Protein AF-A0A7S2JW22-F1 (afdb_monomer)

Foldseek 3Di:
DVLLVVQLDCLALLCQVPQCQDFDDPNVDSPCLLCPLVVVDDLVNSLVSLVVSCVVCVPSSCPVPDNSSVVVVLVSCLVVVLVVLCVVQPPQLLDLLRSQNDPDDFDDDPVCLVCQQCLNNPPNLSSVLSPCLQVPLDTRPNNLLVSLLCQCPVVVHRLSSVLVSNCVRHSSDDNSSSSQVSCVSNVNRDDDDPPDPPVPPDPDDPDDDDD

Sequence (211 aa):
MARLDEYMMPGGLGTYHRTRNQLSGDSSSSRLSPWLANGCLSPRTVYWRVKRFEREHAHDARRDGFDHIYKFVFELTWRDYFRMYCAHFGARVFFAGGPAKRRRLWRRDSDAEDRWKSGRTGVPLVDALMRELAATGYIANRGRYIVASYLVHYLGLDWRVGADWFERLLVDHDVCSNYGEWASMAGVAAAPSRGQPLGLKGRGPAAGRGA

Mean predicted aligned error: 6.65 Å

Structure (mmCIF, N/CA/C/O backbone):
data_AF-A0A7S2JW22-F1
#
_entry.id   AF-A0A7S2JW22-F1
#
loop_
_atom_site.group_PDB
_atom_site.id
_atom_site.type_symbol
_atom_site.label_atom_id
_atom_site.label_alt_id
_atom_site.label_comp_id
_atom_site.label_asym_id
_atom_site.label_entity_id
_atom_site.label_seq_id
_atom_site.pdbx_PDB_ins_code
_atom_site.Cartn_x
_atom_site.Cartn_y
_atom_site.Cartn_z
_atom_site.occupancy
_atom_site.B_iso_or_equiv
_atom_site.auth_seq_id
_atom_site.auth_comp_id
_atom_site.auth_asym_id
_atom_site.auth_atom_id
_atom_site.pdbx_PDB_model_num
ATOM 1 N N . MET A 1 1 ? 4.007 -11.450 -18.202 1.00 87.94 1 MET A N 1
ATOM 2 C CA . MET A 1 1 ? 5.350 -11.009 -18.647 1.00 87.94 1 MET A CA 1
ATOM 3 C C . MET A 1 1 ? 5.308 -9.672 -19.380 1.00 87.94 1 MET A C 1
ATOM 5 O O . MET A 1 1 ? 6.049 -8.800 -18.962 1.00 87.94 1 MET A O 1
ATOM 9 N N . ALA A 1 2 ? 4.386 -9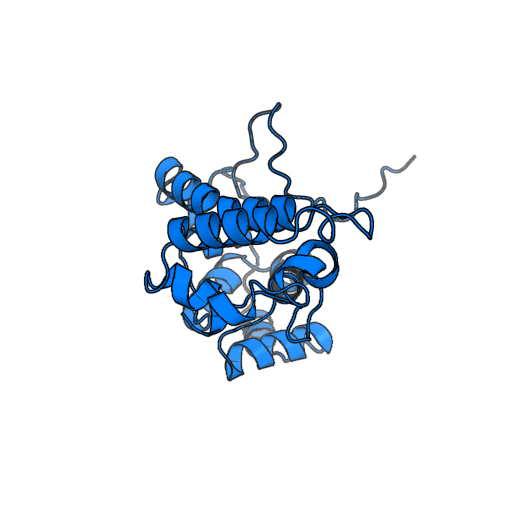.448 -20.328 1.00 94.19 2 ALA A N 1
ATOM 10 C CA . ALA A 1 2 ? 4.275 -8.192 -21.093 1.00 94.19 2 ALA A CA 1
ATOM 11 C C . ALA A 1 2 ? 4.415 -6.889 -20.272 1.00 94.19 2 ALA A C 1
ATOM 13 O O . ALA A 1 2 ? 5.263 -6.068 -20.594 1.00 94.19 2 ALA A O 1
ATOM 14 N N . ARG A 1 3 ? 3.671 -6.724 -19.164 1.00 94.50 3 ARG A N 1
ATOM 15 C CA . ARG A 1 3 ? 3.776 -5.514 -18.321 1.00 94.50 3 ARG A CA 1
ATOM 16 C C . ARG A 1 3 ? 5.163 -5.311 -17.699 1.00 94.50 3 ARG A C 1
ATOM 18 O O . ARG A 1 3 ? 5.604 -4.180 -17.531 1.00 94.50 3 ARG A O 1
ATOM 25 N N . LEU A 1 4 ? 5.850 -6.397 -17.335 1.00 95.06 4 LEU A N 1
ATOM 26 C CA . LEU A 1 4 ? 7.225 -6.314 -16.842 1.00 95.06 4 LEU A CA 1
ATOM 27 C C . LEU A 1 4 ? 8.148 -5.830 -17.958 1.00 95.06 4 LEU A C 1
ATOM 29 O O . LEU A 1 4 ? 8.937 -4.930 -17.718 1.00 95.06 4 LEU A O 1
ATOM 33 N N . ASP A 1 5 ? 8.035 -6.406 -19.153 1.00 93.75 5 ASP A N 1
ATOM 34 C CA . ASP A 1 5 ? 8.864 -6.024 -20.297 1.00 93.75 5 ASP A CA 1
ATOM 35 C C . ASP A 1 5 ? 8.639 -4.553 -20.684 1.00 93.75 5 ASP A C 1
ATOM 37 O O . ASP A 1 5 ? 9.601 -3.806 -20.814 1.00 93.75 5 ASP A O 1
ATOM 41 N N . GLU A 1 6 ? 7.379 -4.115 -20.746 1.00 93.44 6 GLU A N 1
ATOM 42 C CA . GLU A 1 6 ? 6.990 -2.722 -20.998 1.00 93.44 6 GLU A CA 1
ATOM 43 C C . GLU A 1 6 ? 7.597 -1.755 -19.969 1.00 93.44 6 GLU A C 1
ATOM 45 O O . GLU A 1 6 ? 8.124 -0.701 -20.322 1.00 93.44 6 GLU A O 1
ATOM 50 N N . TYR A 1 7 ? 7.550 -2.112 -18.681 1.00 93.62 7 TYR A N 1
ATOM 51 C CA . TYR A 1 7 ? 8.054 -1.234 -17.627 1.00 93.62 7 TYR A CA 1
ATOM 52 C C . TYR A 1 7 ? 9.586 -1.200 -17.547 1.00 93.62 7 TYR A C 1
ATOM 54 O O . TYR A 1 7 ? 10.155 -0.219 -17.066 1.00 93.62 7 TYR A O 1
ATOM 62 N N . MET A 1 8 ? 10.269 -2.242 -18.028 1.00 93.00 8 MET A N 1
ATOM 63 C CA . MET A 1 8 ? 11.735 -2.345 -18.070 1.00 93.00 8 MET A CA 1
ATOM 64 C C . MET A 1 8 ? 12.322 -1.600 -19.281 1.00 93.00 8 MET A C 1
ATOM 66 O O . MET A 1 8 ? 13.222 -2.094 -19.951 1.00 93.00 8 MET A O 1
ATOM 70 N N . MET A 1 9 ? 11.804 -0.401 -19.544 1.00 90.69 9 MET A N 1
ATOM 71 C CA . MET A 1 9 ? 12.210 0.504 -20.621 1.00 90.69 9 MET A CA 1
ATOM 72 C C . MET A 1 9 ? 12.597 1.874 -20.035 1.00 90.69 9 MET A C 1
ATOM 74 O O . MET A 1 9 ? 12.151 2.207 -18.929 1.00 90.69 9 MET A O 1
ATOM 78 N N . PRO A 1 10 ? 13.372 2.717 -20.750 1.00 88.00 10 PRO A N 1
ATOM 79 C CA . PRO A 1 10 ? 13.802 4.025 -20.240 1.00 88.00 10 PRO A CA 1
ATOM 80 C C . PRO A 1 10 ? 12.652 4.940 -19.792 1.00 88.00 10 PRO A C 1
ATOM 82 O O . PRO A 1 10 ? 12.780 5.639 -18.792 1.00 88.00 10 PRO A O 1
ATOM 85 N N . GLY A 1 11 ? 11.496 4.881 -20.465 1.00 87.25 11 GLY A N 1
ATOM 86 C CA . GLY A 1 11 ? 10.297 5.635 -20.075 1.00 87.25 11 GLY A CA 1
ATOM 87 C C . GLY A 1 11 ? 9.599 5.127 -18.803 1.00 87.25 11 GLY A C 1
ATOM 88 O O . GLY A 1 11 ? 8.866 5.883 -18.169 1.00 87.25 11 GLY A O 1
ATOM 89 N N . GLY A 1 12 ? 9.839 3.875 -18.405 1.00 90.56 12 GLY A N 1
ATOM 90 C CA . GLY A 1 12 ? 9.307 3.260 -17.187 1.00 90.56 12 GLY A CA 1
ATOM 91 C C . GLY A 1 12 ? 10.326 3.317 -16.053 1.00 90.56 12 GLY A C 1
ATOM 92 O O . GLY A 1 12 ? 10.443 4.326 -15.356 1.00 90.56 12 GLY A O 1
ATOM 93 N N . LEU A 1 13 ? 11.092 2.235 -15.883 1.00 91.69 13 LEU A N 1
ATOM 94 C CA . LEU A 1 13 ? 12.112 2.102 -14.841 1.00 91.69 13 LEU A CA 1
ATOM 95 C C . LEU A 1 13 ? 13.118 3.261 -14.844 1.00 91.69 13 LEU A C 1
ATOM 97 O O . LEU A 1 13 ? 13.475 3.742 -13.771 1.00 91.69 13 LEU A O 1
ATOM 101 N N . GLY A 1 14 ? 13.511 3.760 -16.019 1.00 90.50 14 GLY A N 1
ATOM 102 C CA . GLY A 1 14 ? 14.439 4.889 -16.149 1.00 90.50 14 GLY A CA 1
ATOM 103 C C . GLY A 1 14 ? 13.917 6.225 -15.607 1.00 90.50 14 GLY A C 1
ATOM 104 O O . GLY A 1 14 ? 14.695 7.157 -15.483 1.00 90.50 14 GLY A O 1
ATOM 105 N N . THR A 1 15 ? 12.633 6.328 -15.239 1.00 90.81 15 THR A N 1
ATOM 106 C CA . THR A 1 15 ? 12.050 7.535 -14.622 1.00 90.81 15 THR A CA 1
ATOM 107 C C . THR A 1 15 ? 11.473 7.290 -13.223 1.00 90.81 15 THR A C 1
ATOM 109 O O . THR A 1 15 ? 10.989 8.219 -12.573 1.00 90.81 15 THR A O 1
ATOM 112 N N . TYR A 1 16 ? 11.616 6.070 -12.688 1.00 91.56 16 TYR A N 1
ATOM 113 C CA . TYR A 1 16 ? 10.885 5.582 -11.513 1.00 91.56 16 TYR A CA 1
ATOM 114 C C . TYR A 1 16 ? 10.923 6.498 -10.284 1.00 91.56 16 TYR A C 1
ATOM 116 O O . TYR A 1 16 ? 9.879 6.864 -9.751 1.00 91.56 16 TYR A O 1
ATOM 124 N N . HIS A 1 17 ? 12.114 6.876 -9.803 1.00 90.31 17 HIS A N 1
ATOM 125 C CA . HIS A 1 17 ? 12.256 7.721 -8.612 1.00 90.31 17 HIS A CA 1
ATOM 126 C C . HIS A 1 17 ? 11.463 9.038 -8.715 1.00 90.31 17 HIS A C 1
ATOM 128 O O . HIS A 1 17 ? 10.863 9.471 -7.733 1.00 90.31 17 HIS A O 1
ATOM 134 N N . ARG A 1 18 ? 11.386 9.633 -9.908 1.00 89.12 18 ARG A N 1
ATOM 135 C CA . ARG A 1 18 ? 10.651 10.877 -10.146 1.00 89.12 18 ARG A CA 1
ATOM 136 C C . ARG A 1 18 ? 9.139 10.657 -10.201 1.00 89.12 18 ARG A C 1
ATOM 138 O O . ARG A 1 18 ? 8.380 11.464 -9.669 1.00 89.12 18 ARG A O 1
ATOM 145 N N . THR A 1 19 ? 8.694 9.579 -10.841 1.00 90.69 19 THR A N 1
ATOM 146 C CA . THR A 1 19 ? 7.275 9.359 -11.163 1.00 90.69 19 THR A CA 1
ATOM 147 C C . THR A 1 19 ? 6.512 8.575 -10.096 1.00 90.69 19 THR A C 1
ATOM 149 O O . THR A 1 19 ? 5.307 8.765 -9.971 1.00 90.69 19 THR A O 1
ATOM 152 N N . ARG A 1 20 ? 7.184 7.759 -9.267 1.00 87.88 20 ARG A N 1
ATOM 153 C CA . ARG A 1 20 ? 6.568 6.811 -8.305 1.00 87.88 20 ARG A CA 1
ATOM 154 C C . ARG A 1 20 ? 5.524 7.379 -7.333 1.00 87.88 20 ARG A C 1
ATOM 156 O O . ARG A 1 20 ? 4.779 6.619 -6.721 1.00 87.88 20 ARG A O 1
ATOM 163 N N . ASN A 1 21 ? 5.536 8.693 -7.104 1.00 87.38 21 ASN A N 1
ATOM 164 C CA . ASN A 1 21 ? 4.640 9.374 -6.164 1.00 87.38 21 ASN A CA 1
ATOM 165 C C . ASN A 1 21 ? 3.484 10.105 -6.864 1.00 87.38 21 ASN A C 1
ATOM 167 O O . ASN A 1 21 ? 2.678 10.744 -6.188 1.00 87.38 21 ASN A O 1
ATOM 171 N N . GLN A 1 22 ? 3.410 10.046 -8.193 1.00 91.31 22 GLN A N 1
ATOM 172 C CA . GLN A 1 22 ? 2.286 10.580 -8.952 1.00 91.31 22 GLN A CA 1
ATOM 173 C C . GLN A 1 22 ? 1.045 9.705 -8.727 1.00 91.31 22 GLN A C 1
ATOM 175 O O . GLN A 1 22 ? 1.149 8.504 -8.477 1.00 91.31 22 GLN A O 1
ATOM 180 N N . LEU A 1 23 ? -0.136 10.323 -8.773 1.00 89.75 23 LEU A N 1
ATOM 181 C CA . LEU A 1 23 ? -1.412 9.622 -8.593 1.00 89.75 23 LEU A CA 1
ATOM 182 C C . LEU A 1 23 ? -1.936 9.012 -9.896 1.00 89.75 23 LEU A C 1
ATOM 184 O O . LEU A 1 23 ? -2.739 8.090 -9.852 1.00 89.75 23 LEU A O 1
ATOM 188 N N . SER A 1 24 ? -1.475 9.512 -11.040 1.00 86.81 24 SER A N 1
ATOM 189 C CA . SER A 1 24 ? -1.904 9.091 -12.370 1.00 86.81 24 SER A CA 1
ATOM 190 C C . SER A 1 24 ? -0.724 9.072 -13.344 1.00 86.81 24 SER A C 1
ATOM 192 O O . SER A 1 24 ? 0.350 9.598 -13.049 1.00 86.81 24 SER A O 1
ATOM 194 N N . GLY A 1 25 ? -0.928 8.447 -14.506 1.00 83.88 25 GLY A N 1
ATOM 195 C CA . GLY A 1 25 ? 0.071 8.307 -15.568 1.00 83.88 25 GLY A CA 1
ATOM 196 C C . GLY A 1 25 ? 0.693 6.911 -15.630 1.00 83.88 25 GLY A C 1
ATOM 197 O O . GLY A 1 25 ? 0.846 6.230 -14.614 1.00 83.88 25 GLY A O 1
ATOM 198 N N . ASP A 1 26 ? 1.064 6.470 -16.828 1.00 77.62 26 ASP A N 1
ATOM 199 C CA . ASP A 1 26 ? 1.457 5.074 -17.081 1.00 77.62 26 ASP A CA 1
ATOM 200 C C . ASP A 1 26 ? 2.803 4.686 -16.457 1.00 77.62 26 ASP A C 1
ATOM 202 O O . ASP A 1 26 ? 3.023 3.520 -16.109 1.00 77.62 26 ASP A O 1
ATOM 206 N N . SER A 1 27 ? 3.680 5.673 -16.248 1.00 81.12 27 SER A N 1
ATOM 207 C CA . SER A 1 27 ? 4.980 5.520 -15.585 1.00 81.12 27 SER A CA 1
ATOM 208 C C . SER A 1 27 ? 4.942 5.795 -14.076 1.00 81.12 27 SER A C 1
ATOM 210 O O . SER A 1 27 ? 5.941 5.548 -13.395 1.00 81.12 27 SER A O 1
ATOM 212 N N . SER A 1 28 ? 3.803 6.250 -13.529 1.00 83.50 28 SER A N 1
ATOM 213 C CA . SER A 1 28 ? 3.635 6.540 -12.090 1.00 83.50 28 SER A CA 1
ATOM 214 C C . SER A 1 28 ? 3.793 5.307 -11.199 1.00 83.50 28 SER A C 1
ATOM 216 O O . SER A 1 28 ? 4.117 5.413 -10.019 1.00 83.50 28 SER A O 1
ATOM 218 N N . SER A 1 29 ? 3.589 4.115 -11.761 1.00 87.19 29 SER A N 1
ATOM 219 C CA . SER A 1 29 ? 3.755 2.840 -11.078 1.00 87.19 29 SER A CA 1
ATOM 220 C C . SER A 1 29 ? 4.081 1.744 -12.083 1.00 87.19 29 SER A C 1
ATOM 222 O O . SER A 1 29 ? 3.555 1.711 -13.196 1.00 87.19 29 SER A O 1
ATOM 224 N N . SER A 1 30 ? 4.884 0.771 -11.657 1.00 92.50 30 SER A N 1
ATOM 225 C CA . SER A 1 30 ? 5.092 -0.456 -12.429 1.00 92.50 30 SER A CA 1
ATOM 226 C C . S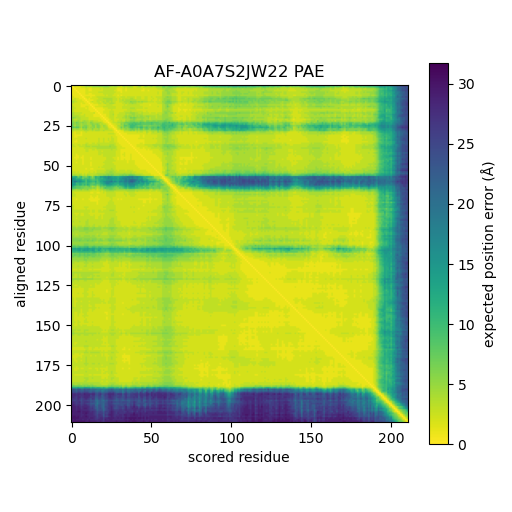ER A 1 30 ? 3.812 -1.270 -12.580 1.00 92.50 30 SER A C 1
ATOM 228 O O . SER A 1 30 ? 3.672 -2.040 -13.529 1.00 92.50 30 SER A O 1
ATOM 230 N N . ARG A 1 31 ? 2.864 -1.079 -11.651 1.00 93.31 31 ARG A N 1
ATOM 231 C CA . ARG A 1 31 ? 1.635 -1.865 -11.505 1.00 93.31 31 ARG A CA 1
ATOM 232 C C . ARG A 1 31 ? 1.904 -3.366 -11.390 1.00 93.31 31 ARG A C 1
ATOM 234 O O . ARG A 1 31 ? 1.002 -4.152 -11.603 1.00 93.31 31 ARG A O 1
ATOM 241 N N . LEU A 1 32 ? 3.121 -3.782 -11.020 1.00 95.81 32 LEU A N 1
ATOM 242 C CA . LEU A 1 32 ? 3.498 -5.200 -10.947 1.00 95.81 32 LEU A CA 1
ATOM 243 C C . LEU A 1 32 ? 2.942 -5.927 -9.712 1.00 95.81 32 LEU A C 1
ATOM 245 O O . LEU A 1 32 ? 2.997 -7.155 -9.649 1.00 95.81 32 LEU A O 1
ATOM 249 N N . SER A 1 33 ? 2.426 -5.186 -8.730 1.00 95.88 33 SER A N 1
ATOM 250 C CA . SER A 1 33 ? 1.986 -5.716 -7.439 1.00 95.88 33 SER A CA 1
ATOM 251 C C . SER A 1 33 ? 0.910 -6.810 -7.517 1.00 95.88 33 SER A C 1
ATOM 253 O O . SER A 1 33 ? 1.078 -7.781 -6.780 1.00 95.88 33 SER A O 1
ATOM 255 N N . PRO A 1 34 ? -0.098 -6.790 -8.421 1.00 96.12 34 PRO A N 1
ATOM 256 C CA . PRO A 1 34 ? -1.082 -7.874 -8.494 1.00 96.12 34 PRO A CA 1
ATOM 257 C C . PRO A 1 34 ? -0.431 -9.211 -8.863 1.00 96.12 34 PRO A C 1
ATOM 259 O O . PRO A 1 34 ? -0.714 -10.243 -8.262 1.00 96.12 34 PRO A O 1
ATOM 262 N N . TRP A 1 35 ? 0.520 -9.204 -9.801 1.00 96.81 35 TRP A N 1
ATOM 263 C CA . TRP A 1 35 ? 1.243 -10.419 -10.184 1.00 96.81 35 TRP A CA 1
ATOM 264 C C . TRP A 1 35 ? 2.239 -10.877 -9.111 1.00 96.81 35 TRP A C 1
ATOM 266 O O . TRP A 1 35 ? 2.462 -12.077 -8.961 1.00 96.81 35 TRP A O 1
ATOM 276 N N . LEU A 1 36 ? 2.838 -9.945 -8.363 1.00 96.62 36 LEU A N 1
ATOM 277 C CA . LEU A 1 36 ? 3.758 -10.259 -7.262 1.00 96.62 36 LEU A CA 1
ATOM 278 C C . LEU A 1 36 ? 3.037 -10.841 -6.036 1.00 96.62 36 LEU A C 1
ATOM 280 O O . LEU A 1 36 ? 3.591 -11.730 -5.382 1.00 96.62 36 LEU A O 1
ATOM 284 N N . ALA A 1 37 ? 1.843 -10.331 -5.716 1.00 95.44 37 ALA A N 1
ATOM 285 C CA . ALA A 1 37 ? 1.020 -10.789 -4.598 1.00 95.44 37 ALA A CA 1
ATOM 286 C C . ALA A 1 37 ? 0.501 -12.213 -4.843 1.00 95.44 37 ALA A C 1
ATOM 288 O O . ALA A 1 37 ? 0.639 -13.075 -3.980 1.00 95.44 37 ALA A O 1
ATOM 289 N N . ASN A 1 38 ? 0.036 -12.491 -6.065 1.00 94.25 38 ASN A N 1
ATOM 290 C CA . ASN A 1 38 ? -0.514 -13.792 -6.459 1.00 94.25 38 ASN A CA 1
ATOM 291 C C . ASN A 1 38 ? 0.547 -14.839 -6.858 1.00 94.25 38 ASN A C 1
ATOM 293 O O . ASN A 1 38 ? 0.211 -15.942 -7.278 1.00 94.25 38 ASN A O 1
ATOM 297 N N . GLY A 1 39 ? 1.840 -14.505 -6.790 1.00 94.44 39 GLY A N 1
ATOM 298 C CA . GLY A 1 39 ? 2.925 -15.421 -7.168 1.00 94.44 39 GLY A CA 1
ATOM 299 C C . GLY A 1 39 ? 3.072 -15.671 -8.676 1.00 94.44 39 GLY A C 1
ATOM 300 O O . GLY A 1 39 ? 3.965 -16.413 -9.080 1.00 94.44 39 GLY A O 1
ATOM 301 N N . CYS A 1 40 ? 2.271 -15.015 -9.522 1.00 96.81 40 CYS A N 1
ATOM 302 C CA . CYS A 1 40 ? 2.378 -15.081 -10.983 1.00 96.81 40 CYS A CA 1
ATOM 303 C C . CYS A 1 40 ? 3.687 -14.475 -11.515 1.00 96.81 40 CYS A C 1
ATOM 305 O O . CYS A 1 40 ? 4.105 -14.764 -12.636 1.00 96.81 40 CYS A O 1
ATOM 307 N N . LEU A 1 41 ? 4.319 -13.597 -10.733 1.00 97.00 41 LEU A N 1
ATOM 308 C CA . LEU A 1 41 ? 5.605 -12.994 -11.041 1.00 97.00 41 LEU A CA 1
ATOM 309 C C . LEU A 1 41 ? 6.571 -13.189 -9.872 1.00 97.00 41 LEU A C 1
ATOM 311 O O . LEU A 1 41 ? 6.303 -12.785 -8.743 1.00 97.00 41 LEU A O 1
ATOM 315 N N . SER A 1 42 ? 7.735 -13.772 -10.155 1.00 96.44 42 SER A N 1
ATOM 316 C CA . SER A 1 42 ? 8.792 -13.926 -9.157 1.00 96.44 42 SER A CA 1
ATOM 317 C C . SER A 1 42 ? 9.497 -12.586 -8.895 1.00 96.44 42 SER A C 1
ATOM 319 O O . SER A 1 42 ? 9.977 -11.957 -9.845 1.00 96.44 42 SER A O 1
ATOM 321 N N . PRO A 1 43 ? 9.664 -12.164 -7.625 1.00 95.88 43 PRO A N 1
ATOM 322 C CA . PRO A 1 43 ? 10.436 -10.964 -7.289 1.00 95.88 43 PRO A CA 1
ATOM 323 C C . PRO A 1 43 ? 11.909 -11.091 -7.710 1.00 95.88 43 PRO A C 1
ATOM 325 O O . PRO A 1 43 ? 12.530 -10.101 -8.089 1.00 95.88 43 PRO A O 1
ATOM 328 N N . ARG A 1 44 ? 12.464 -12.314 -7.736 1.00 96.44 44 ARG A N 1
ATOM 329 C CA . ARG A 1 44 ? 13.829 -12.562 -8.232 1.00 96.44 44 ARG A CA 1
ATOM 330 C C . ARG A 1 44 ? 13.926 -12.301 -9.733 1.00 96.44 44 ARG A C 1
ATOM 332 O O . ARG A 1 44 ? 14.909 -11.728 -10.188 1.00 96.44 44 ARG A O 1
ATOM 339 N N . THR A 1 45 ? 12.896 -12.670 -10.497 1.00 97.12 45 THR A N 1
ATOM 340 C CA . THR A 1 45 ? 12.822 -12.352 -11.930 1.00 97.12 45 THR A CA 1
ATOM 341 C C . THR A 1 45 ? 12.802 -10.844 -12.143 1.00 97.12 45 THR A C 1
ATOM 343 O O . THR A 1 45 ? 13.552 -10.346 -12.978 1.00 97.12 45 THR A O 1
ATOM 346 N N . VAL A 1 46 ? 12.009 -10.107 -11.357 1.00 97.31 46 VAL A N 1
ATOM 347 C CA . VAL A 1 46 ? 11.987 -8.636 -11.406 1.00 97.31 46 VAL A CA 1
ATOM 348 C C . VAL A 1 46 ? 13.375 -8.062 -11.125 1.00 97.31 46 VAL A C 1
ATOM 350 O O . VAL A 1 46 ? 13.866 -7.266 -11.920 1.00 97.31 46 VAL A O 1
ATOM 353 N N . TYR A 1 47 ? 14.044 -8.514 -10.061 1.00 96.50 47 TYR A N 1
ATOM 354 C CA . TYR A 1 47 ? 15.403 -8.080 -9.731 1.00 96.50 47 TYR A CA 1
ATOM 355 C C . TYR A 1 47 ? 16.384 -8.305 -10.890 1.00 96.50 47 TYR A C 1
ATOM 357 O O . TYR A 1 47 ? 17.084 -7.382 -11.301 1.00 96.50 47 TYR A O 1
ATOM 365 N N . TRP A 1 48 ? 16.408 -9.504 -11.475 1.00 96.44 48 TRP A N 1
ATOM 366 C CA . TRP A 1 48 ? 17.324 -9.794 -12.579 1.00 96.44 48 TRP A CA 1
ATOM 367 C C . TRP A 1 48 ? 17.003 -9.006 -13.852 1.00 96.44 48 TRP A C 1
ATOM 369 O O . TRP A 1 48 ? 17.929 -8.628 -14.571 1.00 96.44 48 TRP A O 1
ATOM 379 N N . ARG A 1 49 ? 15.726 -8.692 -14.116 1.00 95.56 49 ARG A N 1
ATOM 380 C CA . ARG A 1 49 ? 15.350 -7.774 -15.204 1.00 95.56 49 ARG A CA 1
ATOM 381 C C . ARG A 1 49 ? 15.836 -6.350 -14.945 1.00 95.56 49 ARG A C 1
ATOM 383 O O . ARG A 1 49 ? 16.385 -5.743 -15.856 1.00 95.56 49 ARG A O 1
ATOM 390 N N . VAL A 1 50 ? 15.738 -5.866 -13.709 1.00 94.69 50 VAL A N 1
ATOM 391 C CA . VAL A 1 50 ? 16.280 -4.559 -13.308 1.00 94.69 50 VAL A CA 1
ATOM 392 C C . VAL A 1 50 ? 17.803 -4.514 -13.487 1.00 94.69 50 VAL A C 1
ATOM 394 O O . VAL A 1 50 ? 18.317 -3.573 -14.082 1.00 94.69 50 VAL A O 1
ATOM 397 N N . LYS A 1 51 ? 18.536 -5.553 -13.059 1.00 93.94 51 LYS A N 1
ATOM 398 C CA . LYS A 1 51 ? 19.999 -5.634 -13.253 1.00 93.94 51 LYS A CA 1
ATOM 399 C C . LYS A 1 51 ? 20.397 -5.733 -14.725 1.00 93.94 51 LYS A C 1
ATOM 401 O O . LYS A 1 51 ? 21.453 -5.242 -15.110 1.00 93.94 51 LYS A O 1
ATOM 406 N N . ARG A 1 52 ? 19.578 -6.380 -15.558 1.00 94.25 52 ARG A N 1
ATOM 407 C CA . ARG A 1 52 ? 19.777 -6.392 -17.011 1.00 94.25 52 ARG A CA 1
ATOM 408 C C . ARG A 1 52 ? 19.603 -4.990 -17.595 1.00 94.25 52 ARG A C 1
ATOM 410 O O . ARG A 1 52 ? 20.513 -4.532 -18.274 1.00 94.25 52 ARG A O 1
ATOM 417 N N . PHE A 1 53 ? 18.505 -4.313 -17.260 1.00 92.81 53 PHE A N 1
ATOM 418 C CA . PHE A 1 53 ? 18.249 -2.939 -17.687 1.00 92.81 53 PHE A CA 1
ATOM 419 C C . PHE A 1 53 ? 19.391 -1.998 -17.283 1.00 92.81 53 PHE A C 1
ATOM 421 O O . PHE A 1 53 ? 19.868 -1.233 -18.112 1.00 92.81 53 PHE A O 1
ATOM 428 N N . GLU A 1 54 ? 19.877 -2.101 -16.041 1.00 91.50 54 GLU A N 1
ATOM 429 C CA . GLU A 1 54 ? 21.005 -1.311 -15.535 1.00 91.50 54 GLU A CA 1
ATOM 430 C C . GLU A 1 54 ? 22.283 -1.515 -16.361 1.00 91.50 54 GLU A C 1
ATOM 432 O O . GLU A 1 54 ? 22.969 -0.543 -16.650 1.00 91.50 54 GLU A O 1
ATOM 437 N N . ARG A 1 55 ? 22.595 -2.749 -16.783 1.00 91.12 55 ARG A N 1
ATOM 438 C CA . ARG A 1 55 ? 23.753 -3.021 -17.656 1.00 91.12 55 ARG A CA 1
ATOM 439 C C . ARG A 1 55 ? 23.581 -2.442 -19.058 1.00 91.12 55 ARG A C 1
ATOM 441 O O . ARG A 1 55 ? 24.547 -1.953 -19.626 1.00 91.12 55 ARG A O 1
ATOM 448 N N . GLU A 1 56 ? 22.371 -2.517 -19.603 1.00 90.75 56 GLU A N 1
ATOM 449 C CA . GLU A 1 56 ? 22.055 -2.047 -20.958 1.00 90.75 56 GLU A CA 1
ATOM 450 C C . GLU A 1 56 ? 21.951 -0.510 -21.037 1.00 90.75 56 GLU A C 1
ATOM 452 O O . GLU A 1 56 ? 22.234 0.062 -22.083 1.00 90.75 56 GLU A O 1
ATOM 457 N N . HIS A 1 57 ? 21.603 0.165 -19.934 1.00 84.69 57 HIS A N 1
ATOM 458 C CA . HIS A 1 57 ? 21.298 1.605 -19.896 1.00 84.69 57 HIS A CA 1
ATOM 459 C C . HIS A 1 57 ? 22.111 2.372 -18.835 1.00 84.69 57 HIS A C 1
ATOM 461 O O . HIS A 1 57 ? 21.680 3.420 -18.346 1.00 84.69 57 HIS A O 1
ATOM 467 N N . ALA A 1 58 ? 23.290 1.862 -18.459 1.00 69.00 58 ALA A N 1
ATOM 468 C CA . ALA A 1 58 ? 24.114 2.392 -17.364 1.00 69.00 58 ALA A CA 1
ATOM 469 C C . ALA A 1 58 ? 24.438 3.895 -17.497 1.00 69.00 58 ALA A C 1
ATOM 471 O O . ALA A 1 58 ? 24.533 4.598 -16.491 1.00 69.00 58 ALA A O 1
ATOM 472 N N . HIS A 1 59 ? 24.581 4.391 -18.730 1.00 64.62 59 HIS A N 1
ATOM 473 C CA . HIS A 1 59 ? 24.863 5.800 -19.018 1.00 64.62 59 HIS A CA 1
ATOM 474 C C . HIS A 1 59 ? 23.632 6.718 -18.929 1.00 64.62 59 HIS A C 1
ATOM 476 O O . HIS A 1 59 ? 23.779 7.896 -18.605 1.00 64.62 59 HIS A O 1
ATOM 482 N N . ASP A 1 60 ? 22.427 6.197 -19.170 1.00 62.88 60 ASP A N 1
ATOM 483 C CA . ASP A 1 60 ? 21.198 6.998 -19.224 1.00 62.88 60 ASP A CA 1
ATOM 484 C C . ASP A 1 60 ? 20.501 7.099 -17.862 1.00 62.88 60 ASP A C 1
ATOM 486 O O . ASP A 1 60 ? 19.894 8.123 -17.548 1.00 62.88 60 ASP A O 1
ATOM 490 N N . ALA A 1 61 ? 20.646 6.077 -17.012 1.00 57.22 61 ALA A N 1
ATOM 491 C CA . ALA A 1 61 ? 19.932 5.943 -15.738 1.00 57.22 61 ALA A CA 1
ATOM 492 C C . ALA A 1 61 ? 20.320 6.961 -14.642 1.00 57.22 61 ALA A C 1
ATOM 494 O O . ALA A 1 61 ? 19.763 6.900 -13.548 1.00 57.22 61 ALA A O 1
ATOM 495 N N . ARG A 1 62 ? 21.278 7.867 -14.900 1.00 62.41 62 ARG A N 1
ATOM 496 C CA . ARG A 1 62 ? 21.755 8.891 -13.944 1.00 62.41 62 ARG A CA 1
ATOM 497 C C . ARG A 1 62 ? 21.706 10.324 -14.480 1.00 62.41 62 ARG A C 1
ATOM 499 O O . ARG A 1 62 ? 22.228 11.230 -13.833 1.00 62.41 62 ARG A O 1
ATOM 506 N N . ARG A 1 63 ? 21.104 10.550 -15.653 1.00 67.44 63 ARG A N 1
ATOM 507 C CA . ARG A 1 63 ? 21.116 11.864 -16.324 1.00 67.44 63 ARG A CA 1
ATOM 508 C C . ARG A 1 63 ? 20.433 12.983 -15.539 1.00 67.44 63 ARG A C 1
ATOM 510 O O . ARG A 1 63 ? 20.795 14.138 -15.722 1.00 67.44 63 ARG A O 1
ATOM 517 N N . ASP A 1 64 ? 19.465 12.662 -14.687 1.00 76.06 64 ASP A N 1
ATOM 518 C CA . ASP A 1 64 ? 18.655 13.642 -13.954 1.00 76.06 64 ASP A CA 1
ATOM 519 C C . ASP A 1 64 ? 18.952 13.683 -12.442 1.00 76.06 64 ASP A C 1
ATOM 521 O O . ASP A 1 64 ? 18.200 14.285 -11.675 1.00 76.06 64 ASP A O 1
ATOM 525 N N . GLY A 1 65 ? 20.063 13.075 -12.006 1.00 80.62 65 GLY A N 1
ATOM 526 C CA . GLY A 1 65 ? 20.519 13.102 -10.612 1.00 80.62 65 GLY A CA 1
ATOM 527 C C . GLY A 1 65 ? 19.789 12.138 -9.669 1.00 80.62 65 GLY A C 1
ATOM 528 O O . GLY A 1 65 ? 20.091 12.120 -8.474 1.00 80.62 65 GLY A O 1
ATOM 529 N N . PHE A 1 66 ? 18.864 11.314 -10.170 1.00 83.69 66 PHE A N 1
ATOM 530 C CA . PHE A 1 66 ? 18.167 10.309 -9.372 1.00 83.69 66 PHE A CA 1
ATOM 531 C C . PHE A 1 66 ? 18.704 8.894 -9.614 1.00 83.69 66 PHE A C 1
ATOM 533 O O . PHE A 1 66 ? 18.959 8.485 -10.740 1.00 83.69 66 PHE A O 1
ATOM 540 N N . ASP A 1 67 ? 18.805 8.093 -8.547 1.00 88.75 67 ASP A N 1
ATOM 541 C CA . ASP A 1 67 ? 19.071 6.655 -8.674 1.00 88.75 67 ASP A CA 1
ATOM 542 C C . ASP A 1 67 ? 17.755 5.865 -8.775 1.00 88.75 67 ASP A C 1
ATOM 544 O O . ASP A 1 67 ? 17.177 5.418 -7.775 1.00 88.75 67 ASP A O 1
ATOM 548 N N . HIS A 1 68 ? 17.236 5.744 -9.999 1.00 90.56 68 HIS A N 1
ATOM 549 C CA . HIS A 1 68 ? 15.978 5.044 -10.272 1.00 90.56 68 HIS A CA 1
ATOM 550 C C . HIS A 1 68 ? 16.063 3.539 -9.998 1.00 90.56 68 HIS A C 1
ATOM 552 O O . HIS A 1 68 ? 15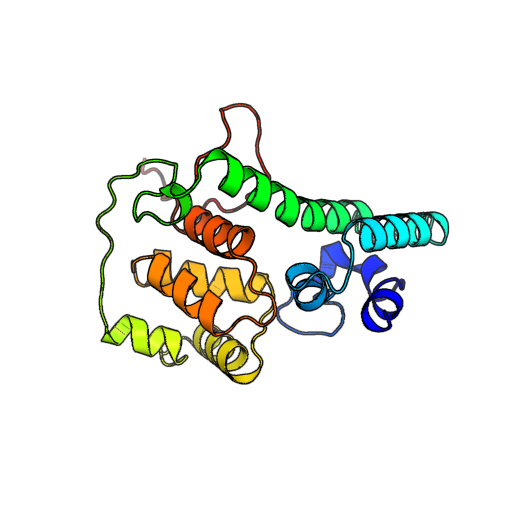.101 2.955 -9.492 1.00 90.56 68 HIS A O 1
ATOM 558 N N . ILE A 1 69 ? 17.215 2.930 -10.288 1.00 90.94 69 ILE A N 1
ATOM 559 C CA . ILE A 1 69 ? 17.461 1.495 -10.129 1.00 90.94 69 ILE A CA 1
ATOM 560 C C . ILE A 1 69 ? 17.477 1.131 -8.652 1.00 90.94 69 ILE A C 1
ATOM 562 O O . ILE A 1 69 ? 16.691 0.284 -8.218 1.00 90.94 69 ILE A O 1
ATOM 566 N N . TYR A 1 70 ? 18.313 1.816 -7.868 1.00 90.94 70 TYR A N 1
ATOM 567 C CA . TYR A 1 70 ? 18.362 1.635 -6.424 1.00 90.94 70 TYR A CA 1
ATOM 568 C C . TYR A 1 70 ? 16.983 1.846 -5.816 1.00 90.94 70 TYR A C 1
ATOM 570 O O . TYR A 1 70 ? 16.517 1.008 -5.043 1.00 90.94 70 TYR A O 1
ATOM 578 N N . LYS A 1 71 ? 16.296 2.935 -6.192 1.00 92.06 71 LYS A N 1
ATOM 579 C CA . LYS A 1 71 ? 14.991 3.245 -5.615 1.00 92.06 71 LYS A CA 1
ATOM 580 C C . LYS A 1 71 ? 13.960 2.165 -5.935 1.00 92.06 71 LYS A C 1
ATOM 582 O O . LYS A 1 71 ? 13.191 1.809 -5.051 1.00 92.06 71 LYS A O 1
ATOM 587 N N . PHE A 1 72 ? 13.945 1.623 -7.151 1.00 93.94 72 PHE A N 1
ATOM 588 C CA . PHE A 1 72 ? 13.029 0.544 -7.524 1.00 93.94 72 PHE A CA 1
ATOM 589 C C . PHE A 1 72 ? 13.313 -0.751 -6.757 1.00 93.94 72 PHE A C 1
ATOM 591 O O . PHE A 1 72 ? 12.394 -1.358 -6.210 1.00 93.94 72 PHE A O 1
ATOM 598 N N . VAL A 1 73 ? 14.585 -1.152 -6.660 1.00 93.94 73 VAL A N 1
ATOM 599 C CA . VAL A 1 73 ? 14.983 -2.344 -5.895 1.00 93.94 73 VAL A CA 1
ATOM 600 C C . VAL A 1 73 ? 14.665 -2.170 -4.411 1.00 93.94 73 VAL A C 1
ATOM 602 O O . VAL A 1 73 ? 14.124 -3.084 -3.801 1.00 93.94 73 VAL A O 1
ATOM 605 N N . PHE A 1 74 ? 14.925 -0.994 -3.840 1.00 92.81 74 PHE A N 1
ATOM 606 C CA . PHE A 1 74 ? 14.570 -0.670 -2.457 1.00 92.81 74 PHE A CA 1
ATOM 607 C C . PHE A 1 74 ? 13.060 -0.772 -2.200 1.00 92.81 74 PHE A C 1
ATOM 609 O O . PHE A 1 74 ? 12.623 -1.181 -1.134 1.00 92.81 74 PHE A O 1
ATOM 616 N N . GLU A 1 75 ? 12.229 -0.417 -3.174 1.00 92.62 75 GLU A N 1
ATOM 617 C CA . GLU A 1 75 ? 10.776 -0.544 -3.029 1.00 92.62 75 GLU A CA 1
ATOM 618 C C . GLU A 1 75 ? 10.319 -2.000 -3.145 1.00 92.62 75 GLU A C 1
ATOM 620 O O . GLU A 1 75 ? 9.369 -2.403 -2.480 1.00 92.62 75 GLU A O 1
ATOM 625 N N . LEU A 1 76 ? 11.050 -2.825 -3.897 1.00 93.75 76 LEU A N 1
ATOM 626 C CA . LEU A 1 76 ? 10.836 -4.268 -3.913 1.00 93.75 76 LEU A CA 1
ATOM 627 C C . LEU A 1 76 ? 11.196 -4.923 -2.566 1.00 93.75 76 LEU A C 1
ATOM 629 O O . LEU A 1 76 ? 10.523 -5.875 -2.171 1.00 93.75 76 LEU A O 1
ATOM 633 N N . THR A 1 77 ? 12.198 -4.418 -1.832 1.00 93.81 77 THR A N 1
ATOM 634 C CA . THR A 1 77 ? 12.592 -5.005 -0.536 1.00 93.81 77 THR A CA 1
ATOM 635 C C . THR A 1 77 ? 11.572 -4.770 0.579 1.00 93.81 77 THR A C 1
ATOM 637 O O . THR A 1 77 ? 11.526 -5.567 1.517 1.00 93.81 77 THR A O 1
ATOM 640 N N . TRP A 1 78 ? 10.699 -3.758 0.474 1.00 93.06 78 TRP A N 1
ATOM 641 C CA . TRP A 1 78 ? 9.602 -3.547 1.434 1.00 93.06 78 TRP A CA 1
ATOM 642 C C . TRP A 1 78 ? 8.663 -4.750 1.542 1.00 93.06 78 TRP A C 1
ATOM 644 O O . TRP A 1 78 ? 8.226 -5.097 2.639 1.00 93.06 78 TRP A O 1
ATOM 654 N N . ARG A 1 79 ? 8.416 -5.444 0.427 1.00 93.25 79 ARG A N 1
ATOM 655 C CA . ARG A 1 79 ? 7.639 -6.691 0.408 1.00 93.25 79 ARG A CA 1
ATOM 656 C C . ARG A 1 79 ? 8.255 -7.755 1.315 1.00 93.25 79 ARG A C 1
ATOM 658 O O . ARG A 1 79 ? 7.551 -8.415 2.077 1.00 93.25 79 ARG A O 1
ATOM 665 N N . ASP A 1 80 ? 9.567 -7.940 1.220 1.00 92.50 80 ASP A N 1
ATOM 666 C CA . ASP A 1 80 ? 10.272 -8.960 1.996 1.00 92.50 80 ASP A CA 1
ATOM 667 C C . ASP A 1 80 ? 10.394 -8.537 3.464 1.00 92.50 80 ASP A C 1
ATOM 669 O O . ASP A 1 80 ? 10.194 -9.363 4.356 1.00 92.50 80 ASP A O 1
ATOM 673 N N . TYR A 1 81 ? 10.602 -7.240 3.720 1.00 94.38 81 TYR A N 1
ATOM 674 C CA . TYR A 1 81 ? 10.548 -6.671 5.064 1.00 94.38 81 TYR A CA 1
ATOM 675 C C . TYR A 1 81 ? 9.222 -6.990 5.759 1.00 94.38 81 TYR A C 1
ATOM 677 O O . TYR A 1 81 ? 9.234 -7.539 6.859 1.00 94.38 81 TYR A O 1
ATOM 685 N N . PHE A 1 82 ? 8.077 -6.705 5.129 1.00 94.06 82 PHE A N 1
ATOM 686 C CA . PHE A 1 82 ? 6.783 -6.933 5.771 1.00 94.06 82 PHE A CA 1
ATOM 687 C C . PHE A 1 82 ? 6.490 -8.415 6.014 1.00 94.06 82 PHE A C 1
ATOM 689 O O . PHE A 1 82 ? 5.888 -8.771 7.027 1.00 94.06 82 PHE A O 1
ATOM 696 N N . ARG A 1 83 ? 6.976 -9.307 5.148 1.00 94.81 83 ARG A N 1
ATOM 697 C CA . ARG A 1 83 ? 6.869 -10.757 5.368 1.00 94.81 83 ARG A CA 1
ATOM 698 C C . ARG A 1 83 ? 7.672 -11.214 6.572 1.00 94.81 83 ARG A C 1
ATOM 700 O O . ARG A 1 83 ? 7.155 -11.957 7.402 1.00 94.81 83 ARG A O 1
ATOM 707 N N . MET A 1 84 ? 8.907 -10.733 6.704 1.00 94.94 84 MET A N 1
ATOM 708 C CA . MET A 1 84 ? 9.730 -10.999 7.886 1.00 94.94 84 MET A CA 1
ATOM 709 C C . MET A 1 84 ? 9.118 -10.377 9.145 1.00 94.94 84 MET A C 1
ATOM 711 O O . MET A 1 84 ? 9.110 -11.004 10.201 1.00 94.94 84 MET A O 1
ATOM 715 N N . TYR A 1 85 ? 8.549 -9.178 9.030 1.00 92.62 85 TYR A N 1
ATOM 716 C CA . TYR A 1 85 ? 7.848 -8.490 10.109 1.00 92.62 85 TYR A CA 1
ATOM 717 C C . TYR A 1 85 ? 6.660 -9.313 10.629 1.00 92.62 85 TYR A C 1
ATOM 719 O O . TYR A 1 85 ? 6.553 -9.544 11.834 1.00 92.62 85 TYR A O 1
ATOM 727 N N . CYS A 1 86 ? 5.803 -9.820 9.740 1.00 94.38 86 CYS A N 1
ATOM 728 C CA . CYS A 1 86 ? 4.694 -10.692 10.122 1.00 94.38 86 CYS A CA 1
ATOM 729 C C . CYS A 1 86 ? 5.165 -12.039 10.671 1.00 94.38 86 CYS A C 1
ATOM 731 O O . CYS A 1 86 ? 4.610 -12.497 11.666 1.00 94.38 86 CYS A O 1
ATOM 733 N N . ALA A 1 87 ? 6.209 -12.642 10.097 1.00 95.88 87 ALA A N 1
ATOM 734 C CA . ALA A 1 87 ? 6.790 -13.873 10.632 1.00 95.88 87 ALA A CA 1
ATOM 735 C C . ALA A 1 87 ? 7.338 -13.680 12.058 1.00 95.88 87 ALA A C 1
ATOM 737 O O . ALA A 1 87 ? 7.158 -14.540 12.914 1.00 95.88 87 ALA A O 1
ATOM 738 N N . HIS A 1 88 ? 7.967 -12.534 12.331 1.00 94.44 88 HIS A N 1
ATOM 739 C CA . HIS A 1 88 ? 8.547 -12.227 13.636 1.00 94.44 88 HIS A CA 1
ATOM 740 C C . HIS A 1 88 ? 7.492 -11.875 14.697 1.00 94.44 88 HIS A C 1
ATOM 742 O O . HIS A 1 88 ? 7.580 -12.327 15.838 1.00 94.44 88 HIS A O 1
ATOM 748 N N . PHE A 1 89 ? 6.496 -11.053 14.352 1.00 94.62 89 PHE A N 1
ATOM 749 C CA . PHE A 1 89 ? 5.504 -10.570 15.320 1.00 94.62 89 PHE A CA 1
ATOM 750 C C . PHE A 1 89 ? 4.224 -11.414 15.392 1.00 94.62 89 PHE A C 1
ATOM 752 O O . PHE A 1 89 ? 3.470 -11.283 16.364 1.00 94.62 89 PHE A O 1
ATOM 759 N N . GLY A 1 90 ? 3.974 -12.271 14.401 1.00 95.81 90 GLY A N 1
ATOM 760 C CA . GLY A 1 90 ? 2.807 -13.146 14.327 1.00 95.81 90 GLY A CA 1
ATOM 761 C C . GLY A 1 90 ? 1.487 -12.381 14.432 1.00 95.81 90 GLY A C 1
ATOM 762 O O . GLY A 1 90 ? 1.331 -11.279 13.902 1.00 95.81 90 GLY A O 1
ATOM 763 N N . ALA A 1 91 ? 0.540 -12.937 15.193 1.00 96.00 91 ALA A N 1
ATOM 764 C CA . ALA A 1 91 ? -0.807 -12.382 15.346 1.00 96.00 91 ALA A CA 1
ATOM 765 C C . ALA A 1 91 ? -0.849 -10.945 15.906 1.00 96.00 91 ALA A C 1
ATOM 767 O O . ALA A 1 91 ? -1.828 -10.227 15.711 1.00 96.00 91 ALA A O 1
ATOM 768 N N . ARG A 1 92 ? 0.225 -10.480 16.562 1.00 95.31 92 ARG A N 1
ATOM 769 C CA . ARG A 1 92 ? 0.297 -9.120 17.127 1.00 95.31 92 ARG A CA 1
ATOM 770 C C . ARG A 1 92 ? 0.174 -8.031 16.068 1.00 95.31 92 ARG A C 1
ATOM 772 O O . ARG A 1 92 ? -0.167 -6.905 16.423 1.00 95.31 92 ARG A O 1
ATOM 779 N N . VAL A 1 93 ? 0.462 -8.346 14.805 1.00 95.62 93 VAL A N 1
ATOM 780 C CA . VAL A 1 93 ? 0.307 -7.415 13.684 1.00 95.62 93 VAL A CA 1
ATOM 781 C C . VAL A 1 93 ? -1.149 -6.980 13.507 1.00 95.62 93 VAL A C 1
ATOM 783 O O . VAL A 1 93 ? -1.377 -5.830 13.162 1.00 95.62 93 VAL A O 1
ATOM 786 N N . PHE A 1 94 ? -2.123 -7.834 13.834 1.00 96.25 94 PHE A N 1
ATOM 787 C CA . PHE A 1 94 ? -3.555 -7.574 13.624 1.00 96.25 94 PHE A CA 1
ATOM 788 C C . PHE A 1 94 ? -4.243 -6.869 14.804 1.00 96.25 94 PHE A C 1
ATOM 790 O O . PHE A 1 94 ? -5.423 -6.519 14.743 1.00 96.25 94 PHE A O 1
ATOM 797 N N . PHE A 1 95 ? -3.542 -6.676 15.923 1.00 95.75 95 PHE A N 1
ATOM 798 C CA . PHE A 1 95 ? -4.144 -6.122 17.134 1.00 95.75 95 PHE A CA 1
ATOM 799 C C . PHE A 1 95 ? -4.171 -4.597 17.122 1.00 95.75 95 PHE A C 1
ATOM 801 O O . PHE A 1 95 ? -3.259 -3.950 16.622 1.00 95.75 95 PHE A O 1
ATOM 808 N N . ALA A 1 96 ? -5.176 -4.014 17.778 1.00 95.12 96 ALA A N 1
ATOM 809 C CA . ALA A 1 96 ? -5.374 -2.566 17.878 1.00 95.12 96 ALA A CA 1
ATOM 810 C C . ALA A 1 96 ? -4.112 -1.791 18.309 1.00 95.12 96 ALA A C 1
ATOM 812 O O . ALA A 1 96 ? -3.825 -0.719 17.779 1.00 95.12 96 ALA A O 1
ATOM 813 N N . GLY A 1 97 ? -3.361 -2.342 19.269 1.00 93.31 97 GLY A N 1
ATOM 814 C CA . GLY A 1 97 ? -2.110 -1.768 19.773 1.00 93.31 97 GLY A CA 1
ATOM 815 C C . GLY A 1 97 ? -0.852 -2.196 19.014 1.00 93.31 97 GLY A C 1
ATOM 816 O O . GLY A 1 97 ? 0.239 -1.737 19.361 1.00 93.31 97 GLY A O 1
ATOM 817 N N . GLY A 1 98 ? -1.005 -3.070 18.016 1.00 93.44 98 GLY A N 1
ATOM 818 C CA . GLY A 1 98 ? 0.041 -3.611 17.160 1.00 93.44 98 GLY A CA 1
ATOM 819 C C . GLY A 1 98 ? 1.219 -4.240 17.913 1.00 93.44 98 GLY A C 1
ATOM 820 O O . GLY A 1 98 ? 1.204 -4.421 19.140 1.00 93.44 98 GLY A O 1
ATOM 821 N N . PRO A 1 99 ? 2.310 -4.548 17.199 1.00 93.19 99 PRO A N 1
ATOM 822 C CA . PRO A 1 99 ? 3.535 -5.030 17.818 1.00 93.19 99 PRO A CA 1
ATOM 823 C C . PRO A 1 99 ? 4.161 -4.046 18.811 1.00 93.19 99 PRO A C 1
ATOM 825 O O . PRO A 1 99 ? 4.790 -4.497 19.767 1.00 93.19 99 PRO A O 1
ATOM 828 N N . ALA A 1 100 ? 3.932 -2.737 18.684 1.00 91.75 100 ALA A N 1
ATOM 829 C CA . ALA A 1 100 ? 4.395 -1.755 19.667 1.00 91.75 100 ALA A CA 1
ATOM 830 C C . ALA A 1 100 ? 3.619 -1.776 20.999 1.00 91.75 100 ALA A C 1
ATOM 832 O O . ALA A 1 100 ? 3.983 -1.038 21.915 1.00 91.75 100 ALA A O 1
ATOM 833 N N . LYS A 1 101 ? 2.566 -2.602 21.128 1.00 90.31 101 LYS A N 1
ATOM 834 C CA . LYS A 1 101 ? 1.726 -2.722 22.335 1.00 90.31 101 LYS A CA 1
A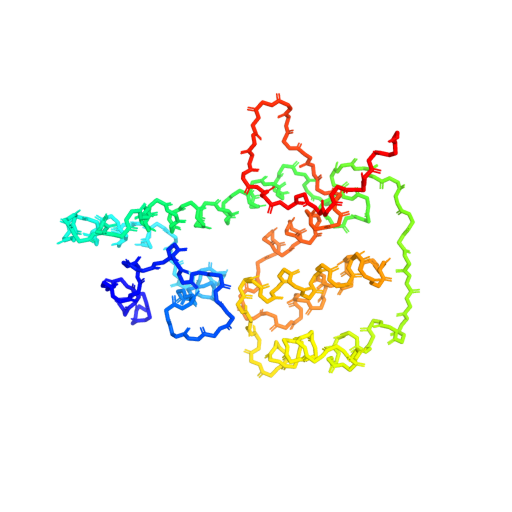TOM 835 C C . LYS A 1 101 ? 1.198 -1.363 22.819 1.00 90.31 101 LYS A C 1
ATOM 837 O O . LYS A 1 101 ? 1.100 -1.107 24.020 1.00 90.31 101 LYS A O 1
ATOM 842 N N . ARG A 1 102 ? 0.877 -0.466 21.882 1.00 89.25 102 ARG A N 1
ATOM 843 C CA . ARG A 1 102 ? 0.369 0.873 22.194 1.00 89.25 102 ARG A CA 1
ATOM 844 C C . ARG A 1 102 ? -1.030 0.765 22.783 1.00 89.25 102 ARG A C 1
ATOM 846 O O . ARG A 1 102 ? -1.928 0.182 22.184 1.00 89.25 102 ARG A O 1
ATOM 853 N N . ARG A 1 103 ? -1.228 1.376 23.947 1.00 83.56 103 ARG A N 1
ATOM 854 C CA . ARG A 1 103 ? -2.548 1.534 24.561 1.00 83.56 103 ARG A CA 1
ATOM 855 C C . ARG A 1 103 ? -3.197 2.798 23.999 1.00 83.56 103 ARG A C 1
ATOM 857 O O . ARG A 1 103 ? -3.112 3.858 24.604 1.00 83.56 103 ARG A O 1
ATOM 864 N N . ARG A 1 104 ? -3.772 2.691 22.799 1.00 85.19 104 ARG A N 1
ATOM 865 C CA . ARG A 1 104 ? -4.614 3.728 22.187 1.00 85.19 104 ARG A CA 1
ATOM 866 C C . ARG A 1 104 ? -6.035 3.189 22.092 1.00 85.19 104 ARG A C 1
ATOM 868 O O . ARG A 1 104 ? -6.238 2.105 21.552 1.00 85.19 104 ARG A O 1
ATOM 875 N N . LEU A 1 105 ? -6.997 3.943 22.617 1.00 89.62 105 LEU A N 1
ATOM 876 C CA . LEU A 1 105 ? -8.411 3.684 22.373 1.00 89.62 105 LEU A CA 1
ATOM 877 C C . LEU A 1 105 ? -8.743 4.229 20.986 1.00 89.62 105 LEU A C 1
ATOM 879 O O . LEU A 1 105 ? -8.559 5.416 20.718 1.00 89.62 105 LEU A O 1
ATOM 883 N N . TRP A 1 106 ? -9.160 3.342 20.091 1.00 93.88 106 TRP A N 1
ATOM 884 C CA . TRP A 1 106 ? -9.552 3.719 18.743 1.00 93.88 106 TRP A CA 1
ATOM 885 C C . TRP A 1 106 ? -11.033 4.060 18.707 1.00 93.88 106 TRP A C 1
ATOM 887 O O . TRP A 1 106 ? -11.857 3.334 19.263 1.00 93.88 106 TRP A O 1
ATOM 897 N N . ARG A 1 107 ? -11.367 5.160 18.033 1.00 94.75 107 ARG A N 1
ATOM 898 C CA . ARG A 1 107 ? -12.755 5.529 17.773 1.00 94.75 107 ARG A CA 1
ATOM 899 C C . ARG A 1 107 ? -13.335 4.594 16.710 1.00 94.75 107 ARG A C 1
ATOM 901 O O . ARG A 1 107 ? -12.670 4.281 15.721 1.00 94.75 107 ARG A O 1
ATOM 908 N N . ARG A 1 108 ? -14.587 4.191 16.907 1.00 95.50 108 ARG A N 1
ATOM 909 C CA . ARG A 1 108 ? -15.433 3.538 15.904 1.00 95.50 108 ARG A CA 1
ATOM 910 C C . ARG A 1 108 ? -16.639 4.427 15.657 1.00 95.50 108 ARG A C 1
ATOM 912 O O . ARG A 1 108 ? -17.192 4.977 16.605 1.00 95.50 108 ARG A O 1
ATOM 919 N N . ASP A 1 109 ? -16.991 4.597 14.395 1.00 97.75 109 ASP A N 1
ATOM 920 C CA . ASP A 1 109 ? -18.116 5.426 13.971 1.00 97.75 109 ASP A CA 1
ATOM 921 C C . ASP A 1 109 ? -18.584 4.896 12.619 1.00 97.75 109 ASP A C 1
ATOM 923 O O . ASP A 1 109 ? -17.939 5.131 11.599 1.00 97.75 109 ASP A O 1
ATOM 927 N N . SER A 1 110 ? -19.668 4.122 12.625 1.00 97.25 110 SER A N 1
ATOM 928 C CA . SER A 1 110 ? -20.141 3.402 11.441 1.00 97.25 110 SER A CA 1
ATOM 929 C C . SER A 1 110 ? -20.434 4.332 10.266 1.00 97.25 110 SER A C 1
ATOM 931 O O . SER A 1 110 ? -20.097 4.016 9.131 1.00 97.25 110 SER A O 1
ATOM 933 N N . ASP A 1 111 ? -20.998 5.506 10.534 1.00 98.25 111 ASP A N 1
ATOM 934 C CA . ASP A 1 111 ? -21.372 6.472 9.508 1.00 98.25 111 ASP A CA 1
ATOM 935 C C . ASP A 1 111 ? -20.132 7.154 8.897 1.00 98.25 111 ASP A C 1
ATOM 937 O O . ASP A 1 111 ? -20.000 7.251 7.672 1.00 98.25 111 ASP A O 1
ATOM 941 N N . ALA A 1 112 ? -19.152 7.545 9.720 1.00 98.19 112 ALA A N 1
ATOM 942 C CA . ALA A 1 112 ? -17.871 8.043 9.215 1.00 98.19 112 ALA A CA 1
ATOM 943 C C . ALA A 1 112 ? -17.083 6.967 8.446 1.00 98.19 112 ALA A C 1
ATOM 945 O O . ALA A 1 112 ? -16.486 7.266 7.407 1.00 98.19 112 ALA A O 1
ATOM 946 N N . GLU A 1 113 ? -17.096 5.723 8.927 1.00 98.50 113 GLU A N 1
ATOM 947 C CA . GLU A 1 113 ? -16.482 4.582 8.247 1.00 98.50 113 GLU A CA 1
ATOM 948 C C . GLU A 1 113 ? -17.124 4.341 6.877 1.00 98.50 113 GLU A C 1
ATOM 950 O O . GLU A 1 113 ? -16.410 4.182 5.889 1.00 98.50 113 GLU A O 1
ATOM 955 N N . ASP A 1 114 ? -18.452 4.359 6.785 1.00 98.56 114 ASP A N 1
ATOM 956 C CA . ASP A 1 114 ? -19.170 4.091 5.540 1.00 98.56 114 ASP A CA 1
ATOM 957 C C . ASP A 1 114 ? -19.028 5.230 4.531 1.00 98.56 114 ASP A C 1
ATOM 959 O O . ASP A 1 114 ? -18.834 4.975 3.336 1.00 98.56 114 ASP A O 1
ATOM 963 N N . ARG A 1 115 ? -19.025 6.491 4.982 1.00 98.62 115 ARG A N 1
ATOM 964 C CA . ARG A 1 115 ? -18.665 7.631 4.124 1.00 98.62 115 ARG A CA 1
ATOM 965 C C . ARG A 1 115 ? -17.253 7.506 3.572 1.00 98.62 115 ARG A C 1
ATOM 967 O O . ARG A 1 115 ? -17.050 7.770 2.391 1.00 98.62 115 ARG A O 1
ATOM 974 N N . TRP A 1 116 ? -16.287 7.084 4.386 1.00 98.75 116 TRP A N 1
ATOM 975 C CA . TRP A 1 116 ? -14.920 6.871 3.914 1.00 98.75 116 TRP A CA 1
ATOM 976 C C . TRP A 1 116 ? -14.842 5.722 2.904 1.00 98.75 116 TRP A C 1
ATOM 978 O O . TRP A 1 116 ? -14.360 5.928 1.792 1.00 98.75 116 TRP A O 1
ATOM 988 N N . LYS A 1 117 ? -15.401 4.549 3.229 1.00 98.62 117 LYS A N 1
ATOM 989 C CA . LYS A 1 117 ? -15.413 3.366 2.345 1.00 98.62 117 LYS A CA 1
ATOM 990 C C . LYS A 1 117 ? -16.049 3.652 0.983 1.00 98.62 117 LYS A C 1
ATOM 992 O O . LYS A 1 117 ? -15.575 3.150 -0.030 1.00 98.62 117 LYS A O 1
ATOM 997 N N . SER A 1 118 ? -17.111 4.456 0.963 1.00 98.25 118 SER A N 1
ATOM 998 C CA . SER A 1 118 ? -17.867 4.797 -0.249 1.00 98.25 118 SER A CA 1
ATOM 999 C C . SER A 1 118 ? -17.371 6.045 -0.990 1.00 98.25 118 SER A C 1
ATOM 1001 O O . SER A 1 118 ? -17.949 6.412 -2.014 1.00 98.25 118 SER A O 1
ATOM 1003 N N . GLY A 1 119 ? -16.329 6.717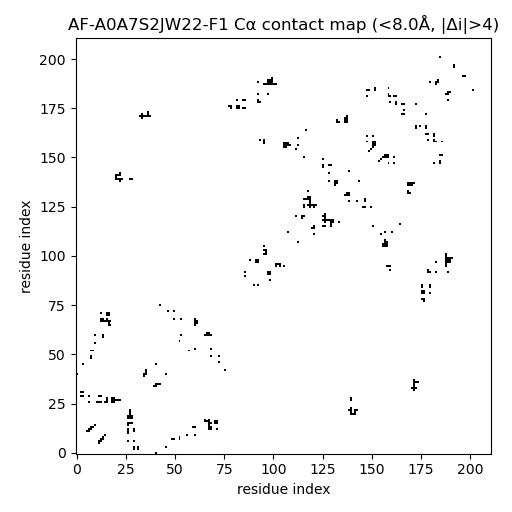 -0.488 1.00 98.50 119 GLY A 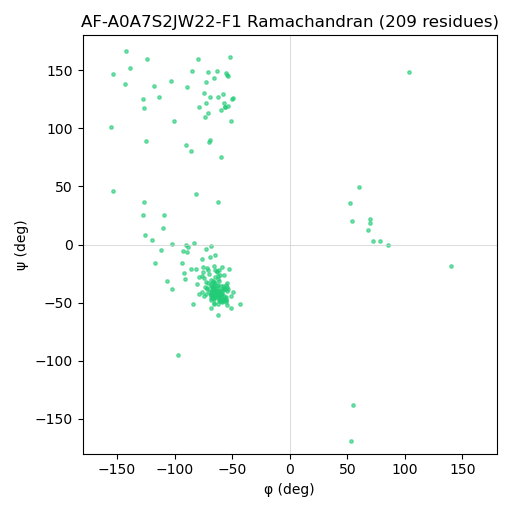N 1
ATOM 1004 C CA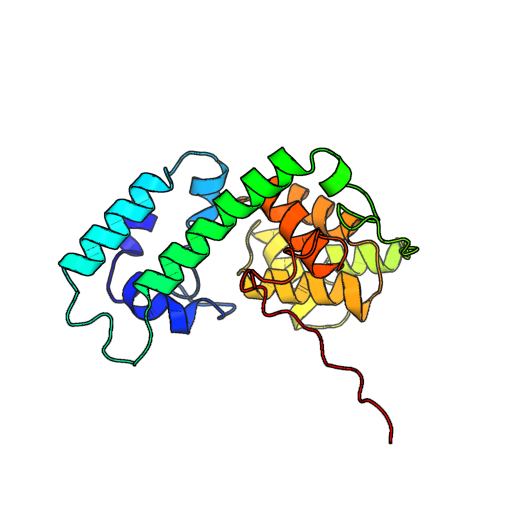 . GLY A 1 119 ? -15.833 7.968 -1.061 1.00 98.50 119 GLY A CA 1
ATOM 1005 C C . GLY A 1 119 ? -16.888 9.078 -1.057 1.00 98.50 119 GLY A C 1
ATOM 1006 O O . GLY A 1 119 ? -17.157 9.686 -2.094 1.00 98.50 119 GLY A O 1
ATOM 1007 N N . ARG A 1 120 ? -17.539 9.299 0.087 1.00 98.56 120 ARG A N 1
ATOM 1008 C CA . ARG A 1 120 ? -18.520 10.369 0.347 1.00 98.56 120 ARG A CA 1
ATOM 1009 C C . ARG A 1 120 ? -18.146 11.183 1.588 1.00 98.56 120 ARG A C 1
ATOM 1011 O O . ARG A 1 120 ? -19.004 11.561 2.380 1.00 98.56 120 ARG A O 1
ATOM 1018 N N . THR A 1 121 ? -16.856 11.402 1.795 1.00 98.00 121 THR A N 1
ATOM 1019 C CA . THR A 1 121 ? -16.305 12.161 2.924 1.00 98.00 121 THR A CA 1
ATOM 1020 C C . THR A 1 121 ? -16.491 13.668 2.769 1.00 98.00 121 THR A C 1
ATOM 1022 O O . THR A 1 121 ? -16.399 14.390 3.758 1.00 98.00 121 THR A O 1
ATOM 1025 N N . GLY A 1 122 ? -16.736 14.146 1.543 1.00 97.81 122 GLY A N 1
ATOM 1026 C CA . GLY A 1 122 ? -16.767 15.570 1.218 1.00 97.81 122 GLY A CA 1
ATOM 1027 C C . GLY A 1 122 ? -15.385 16.145 0.902 1.00 97.81 122 GLY A C 1
ATOM 1028 O O . GLY A 1 122 ? -15.280 17.326 0.582 1.00 97.81 122 GLY A O 1
ATOM 1029 N N . VAL A 1 123 ? -14.324 15.329 0.952 1.00 98.38 123 VAL A N 1
ATOM 1030 C CA . VAL A 1 123 ? -12.971 15.708 0.529 1.00 98.38 123 VAL A CA 1
ATOM 1031 C C . VAL A 1 123 ? -12.717 15.136 -0.869 1.00 98.38 123 VAL A C 1
ATOM 1033 O O . VAL A 1 123 ? -12.470 13.933 -0.984 1.00 98.38 123 VAL A O 1
ATOM 1036 N N . PRO A 1 124 ? -12.713 15.963 -1.937 1.00 98.38 124 PRO A N 1
ATOM 1037 C CA . PRO A 1 124 ? -12.741 15.475 -3.320 1.00 98.38 124 PRO A CA 1
ATOM 1038 C C . PRO A 1 124 ? -11.637 14.474 -3.666 1.00 98.38 124 PRO A C 1
ATOM 1040 O O . PRO A 1 124 ? -11.893 13.484 -4.344 1.00 98.38 124 PRO A O 1
ATOM 1043 N N . LEU A 1 125 ? -10.416 14.697 -3.171 1.00 98.19 125 LEU A N 1
ATOM 1044 C CA . LEU A 1 125 ? -9.285 13.807 -3.435 1.00 98.19 125 LEU A CA 1
ATOM 1045 C C . LEU A 1 125 ? -9.440 12.441 -2.750 1.00 98.19 125 LEU A C 1
ATOM 1047 O O . LEU A 1 125 ? -9.166 11.415 -3.366 1.00 98.19 125 LEU A O 1
ATOM 1051 N N . VAL A 1 126 ? -9.879 12.418 -1.488 1.00 98.62 126 VAL A N 1
ATOM 1052 C CA . VAL A 1 126 ? -10.129 11.165 -0.755 1.00 98.62 126 VAL A CA 1
ATOM 1053 C C . VAL A 1 126 ? -1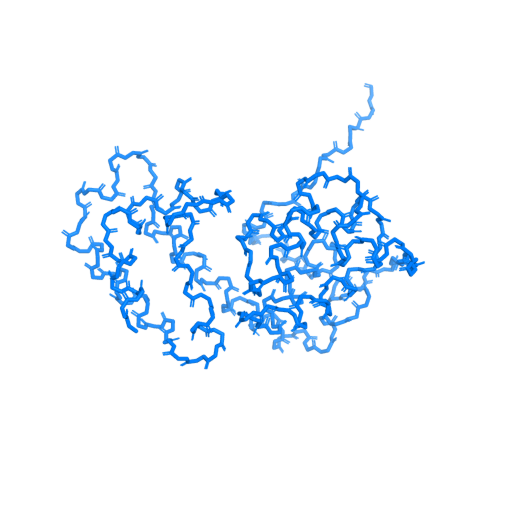1.278 10.414 -1.415 1.00 98.62 126 VAL A C 1
ATOM 1055 O O . VAL A 1 126 ? -11.170 9.217 -1.662 1.00 98.62 126 VAL A O 1
ATOM 1058 N N . ASP A 1 127 ? -12.338 11.133 -1.770 1.00 98.75 127 ASP A N 1
ATOM 1059 C CA . ASP A 1 127 ? -13.521 10.567 -2.403 1.00 98.75 127 ASP A CA 1
ATOM 1060 C C . ASP A 1 127 ? -13.199 9.950 -3.766 1.00 98.75 127 ASP A C 1
ATOM 1062 O O . ASP A 1 127 ? -13.611 8.824 -4.037 1.00 98.75 127 ASP A O 1
ATOM 1066 N N . ALA A 1 128 ? -12.412 10.637 -4.597 1.00 98.56 128 ALA A N 1
ATOM 1067 C CA . ALA A 1 128 ? -11.965 10.114 -5.883 1.00 98.56 128 ALA A CA 1
ATOM 1068 C C . ALA A 1 128 ? -11.127 8.835 -5.725 1.00 98.56 128 ALA A C 1
ATOM 1070 O O . ALA A 1 128 ? -11.408 7.845 -6.394 1.00 98.56 128 ALA A O 1
ATOM 1071 N N . LEU A 1 129 ? -10.159 8.823 -4.803 1.00 98.50 129 LEU A N 1
ATOM 1072 C CA . LEU A 1 129 ? -9.298 7.658 -4.563 1.00 98.50 129 LEU A CA 1
ATOM 1073 C C . LEU A 1 129 ? -10.082 6.454 -4.027 1.00 98.50 129 LEU A C 1
ATOM 1075 O O . LEU A 1 129 ? -9.853 5.326 -4.455 1.00 98.50 129 LEU A O 1
ATOM 1079 N N . MET A 1 130 ? -11.027 6.671 -3.110 1.00 98.69 130 MET A N 1
ATOM 1080 C CA . MET A 1 130 ? -11.849 5.583 -2.571 1.00 98.69 130 MET A CA 1
ATOM 1081 C C . MET A 1 130 ? -12.802 5.010 -3.627 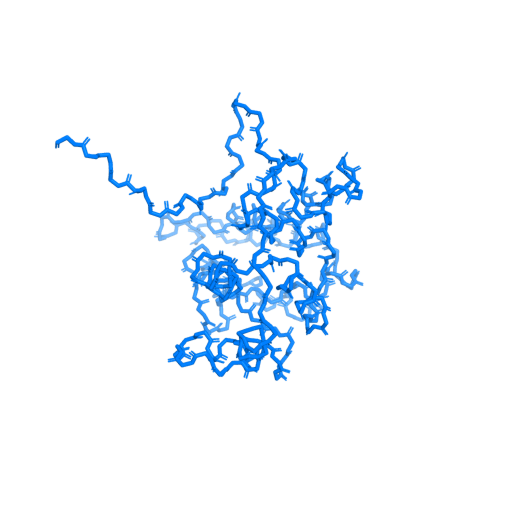1.00 98.69 130 MET A C 1
ATOM 1083 O O . MET A 1 130 ? -13.011 3.798 -3.671 1.00 98.69 130 MET A O 1
ATOM 1087 N N . ARG A 1 131 ? -13.330 5.855 -4.522 1.00 98.69 131 ARG A N 1
ATOM 1088 C CA . ARG A 1 131 ? -14.144 5.411 -5.664 1.00 98.69 131 ARG A CA 1
ATOM 1089 C C . ARG A 1 131 ? -13.312 4.676 -6.715 1.00 98.69 131 ARG A C 1
ATOM 1091 O O . ARG A 1 131 ? -13.766 3.652 -7.213 1.00 98.69 131 ARG A O 1
ATOM 1098 N N . GLU A 1 132 ? -12.101 5.147 -7.020 1.00 98.00 132 GLU A N 1
ATOM 1099 C CA . GLU A 1 132 ? -11.163 4.455 -7.917 1.00 98.00 132 GLU A CA 1
ATOM 1100 C C . GLU A 1 132 ? -10.816 3.064 -7.376 1.00 98.00 132 GLU A C 1
ATOM 1102 O O . GLU A 1 132 ? -10.913 2.079 -8.111 1.00 98.00 132 GLU A O 1
ATOM 1107 N N . LEU A 1 133 ? -10.501 2.965 -6.078 1.00 98.38 133 LEU A N 1
ATOM 1108 C CA . LEU A 1 133 ? -10.245 1.692 -5.407 1.00 98.38 133 LEU A CA 1
ATOM 1109 C C . LEU A 1 133 ? -11.440 0.741 -5.529 1.00 98.38 133 LEU A C 1
ATOM 1111 O O . LEU A 1 133 ? -11.255 -0.420 -5.877 1.00 98.38 133 LEU A O 1
ATOM 1115 N N . ALA A 1 134 ? -12.658 1.221 -5.274 1.00 98.38 134 ALA A N 1
ATOM 1116 C CA . ALA A 1 134 ? -13.864 0.400 -5.371 1.00 98.38 134 ALA A CA 1
ATOM 1117 C C . ALA A 1 134 ? -14.169 -0.058 -6.807 1.00 98.38 134 ALA A C 1
ATOM 1119 O O . ALA A 1 134 ? -14.650 -1.170 -7.001 1.00 98.38 134 ALA A O 1
ATOM 1120 N N . ALA A 1 135 ? -13.893 0.783 -7.807 1.00 98.19 135 ALA A N 1
ATOM 1121 C CA . ALA A 1 135 ? -14.191 0.488 -9.205 1.00 98.19 135 ALA A CA 1
ATOM 1122 C C . ALA A 1 135 ? -13.151 -0.424 -9.872 1.00 98.19 135 ALA A C 1
ATOM 1124 O O . ALA A 1 135 ? -13.498 -1.214 -10.745 1.00 98.19 135 ALA A O 1
ATOM 1125 N N . THR A 1 136 ? -11.876 -0.299 -9.495 1.00 97.06 136 THR A N 1
ATOM 1126 C CA . THR A 1 136 ? -10.759 -0.942 -10.213 1.00 97.06 136 THR A CA 1
ATOM 1127 C C . THR A 1 136 ? -10.002 -1.971 -9.379 1.00 97.06 136 THR A C 1
ATOM 1129 O O . THR A 1 136 ? -9.225 -2.755 -9.923 1.00 97.06 136 THR A O 1
ATOM 1132 N N . GLY A 1 137 ? -10.181 -1.946 -8.057 1.00 97.31 137 GLY A N 1
ATOM 1133 C CA . GLY A 1 137 ? -9.395 -2.731 -7.112 1.00 97.31 137 GLY A CA 1
ATOM 1134 C C . GLY A 1 137 ? -7.927 -2.301 -7.005 1.00 97.31 137 GLY A C 1
ATOM 1135 O O . GLY A 1 137 ? -7.121 -3.020 -6.418 1.00 97.31 137 GLY A O 1
ATOM 1136 N N . TYR A 1 138 ? -7.544 -1.144 -7.556 1.00 95.94 138 TYR A N 1
ATOM 1137 C CA . TYR A 1 138 ? -6.173 -0.640 -7.505 1.00 95.94 138 TYR A CA 1
ATOM 1138 C C . TYR A 1 138 ? -6.134 0.880 -7.347 1.00 95.94 138 TYR A C 1
ATOM 1140 O O . TYR A 1 138 ? -6.842 1.607 -8.024 1.00 95.94 138 TYR A O 1
ATOM 1148 N N . ILE A 1 139 ? -5.231 1.368 -6.497 1.00 95.75 139 ILE A N 1
ATOM 1149 C CA . ILE A 1 139 ? -4.845 2.783 -6.444 1.00 95.75 139 ILE A CA 1
ATOM 1150 C C . ILE A 1 139 ? -3.334 2.903 -6.259 1.00 95.75 139 ILE A C 1
ATOM 1152 O O . ILE A 1 139 ? -2.695 2.031 -5.649 1.00 95.75 139 ILE A O 1
ATOM 1156 N N . ALA A 1 140 ? -2.767 4.005 -6.760 1.00 93.62 140 ALA A N 1
ATOM 1157 C CA . ALA A 1 140 ? -1.350 4.326 -6.610 1.00 93.62 140 ALA A CA 1
ATOM 1158 C C . ALA A 1 140 ? -0.931 4.339 -5.130 1.00 93.62 140 ALA A C 1
ATOM 1160 O O . ALA A 1 140 ? -1.702 4.738 -4.255 1.00 93.62 140 ALA A O 1
ATOM 1161 N N . ASN A 1 141 ? 0.321 3.966 -4.835 1.00 92.69 141 ASN A N 1
ATOM 1162 C CA . ASN A 1 141 ? 0.820 3.888 -3.455 1.00 92.69 141 ASN A CA 1
ATOM 1163 C C . ASN A 1 141 ? 0.656 5.216 -2.693 1.00 92.69 141 ASN A C 1
ATOM 1165 O O . ASN A 1 141 ? 0.273 5.245 -1.525 1.00 92.69 141 ASN A O 1
ATOM 1169 N N . ARG A 1 142 ? 0.870 6.346 -3.382 1.00 94.19 142 ARG A N 1
ATOM 1170 C CA . ARG A 1 142 ? 0.632 7.670 -2.800 1.00 94.19 142 ARG A CA 1
ATOM 1171 C C . ARG A 1 142 ? -0.841 7.892 -2.441 1.00 94.19 142 ARG A C 1
ATOM 1173 O O . ARG A 1 142 ? -1.116 8.486 -1.402 1.00 94.19 142 ARG A O 1
ATOM 1180 N N . GLY A 1 143 ? -1.761 7.385 -3.259 1.00 96.44 143 GLY A N 1
ATOM 1181 C CA . GLY A 1 143 ? -3.196 7.394 -2.983 1.00 96.44 143 GLY A CA 1
ATOM 1182 C C . GLY A 1 143 ? -3.544 6.594 -1.729 1.00 96.44 143 GLY A C 1
ATOM 1183 O O . GLY A 1 143 ? -4.248 7.108 -0.862 1.00 96.44 143 GLY A O 1
ATOM 1184 N N . ARG A 1 144 ? -2.959 5.395 -1.568 1.00 97.25 144 ARG A N 1
ATOM 1185 C CA . ARG A 1 144 ? -3.113 4.564 -0.355 1.00 97.25 144 ARG A CA 1
ATOM 1186 C C . ARG A 1 144 ? -2.710 5.327 0.903 1.00 97.25 144 ARG A C 1
ATOM 1188 O O . ARG A 1 144 ? -3.476 5.376 1.860 1.00 97.25 144 ARG A O 1
ATOM 1195 N N . TYR A 1 145 ? -1.555 5.994 0.870 1.00 96.69 145 TYR A N 1
ATOM 1196 C CA . TYR A 1 145 ? -1.087 6.817 1.988 1.00 96.69 145 TYR A CA 1
ATOM 1197 C C . TYR A 1 145 ? -2.060 7.955 2.328 1.00 96.69 145 TYR A C 1
ATOM 1199 O O . TYR A 1 145 ? -2.328 8.207 3.499 1.00 96.69 145 TYR A O 1
ATOM 1207 N N . ILE A 1 146 ? -2.600 8.646 1.318 1.00 98.06 146 ILE A N 1
ATOM 1208 C CA . ILE A 1 146 ? -3.536 9.762 1.523 1.00 98.06 146 ILE A CA 1
ATOM 1209 C C . ILE A 1 146 ? -4.804 9.280 2.231 1.00 98.06 146 ILE A C 1
ATOM 1211 O O . ILE A 1 146 ? -5.176 9.847 3.259 1.00 98.06 146 ILE A O 1
ATOM 1215 N N . VAL A 1 147 ? -5.446 8.224 1.722 1.00 98.62 147 VAL A N 1
ATOM 1216 C CA . VAL A 1 147 ? -6.710 7.737 2.296 1.00 98.62 147 VAL A CA 1
ATOM 1217 C C . VAL A 1 147 ? -6.509 7.072 3.660 1.00 98.62 147 VAL A C 1
ATOM 1219 O O . VAL A 1 147 ? -7.363 7.227 4.533 1.00 98.62 147 VAL A O 1
ATOM 1222 N N . ALA A 1 148 ? -5.365 6.412 3.882 1.00 98.44 148 ALA A N 1
ATOM 1223 C CA . ALA A 1 148 ? -5.007 5.837 5.176 1.00 98.44 148 ALA A CA 1
ATOM 1224 C C . ALA A 1 148 ? -4.721 6.915 6.228 1.00 98.44 148 ALA A C 1
ATOM 1226 O O . ALA A 1 148 ? -5.259 6.862 7.335 1.00 98.44 148 ALA A O 1
ATOM 1227 N N . SER A 1 149 ? -3.942 7.937 5.865 1.00 97.88 149 SER A N 1
ATOM 1228 C CA . SER A 1 149 ? -3.677 9.097 6.719 1.00 97.88 149 SER A CA 1
ATOM 1229 C C . SER A 1 149 ? -4.974 9.818 7.087 1.00 97.88 149 SER A C 1
ATOM 1231 O O . SER A 1 149 ? -5.183 10.170 8.248 1.00 97.88 149 SER A O 1
ATOM 1233 N N . TYR A 1 150 ? -5.886 9.986 6.125 1.00 98.56 150 TYR A N 1
ATOM 1234 C CA . TYR A 1 150 ? -7.196 10.577 6.380 1.00 98.56 150 TYR A CA 1
ATOM 1235 C C . TYR A 1 150 ? -8.003 9.761 7.404 1.00 98.56 150 TYR A C 1
ATOM 1237 O O . TYR A 1 150 ? -8.485 10.314 8.390 1.00 98.56 150 TYR A O 1
ATOM 1245 N N . LEU A 1 151 ? -8.088 8.438 7.246 1.00 98.56 151 LEU A N 1
ATOM 1246 C CA . LEU A 1 151 ? -8.802 7.581 8.198 1.00 98.56 151 LEU A CA 1
ATOM 1247 C C . LEU A 1 151 ? -8.195 7.646 9.612 1.00 98.56 151 LEU A C 1
ATOM 1249 O O . LEU A 1 151 ? -8.910 7.847 10.595 1.00 98.56 151 LEU A O 1
ATOM 1253 N N . VAL A 1 152 ? -6.874 7.500 9.720 1.00 97.44 152 VAL A N 1
ATOM 1254 C CA . VAL A 1 152 ? -6.176 7.342 11.007 1.00 97.44 152 VAL A CA 1
ATOM 1255 C C . VAL A 1 152 ? -5.983 8.664 11.746 1.00 97.44 152 VAL A C 1
ATOM 1257 O O . VAL A 1 152 ? -6.115 8.713 12.974 1.00 97.44 152 VAL A O 1
ATOM 1260 N N . HIS A 1 153 ? -5.606 9.723 11.029 1.00 96.25 153 HIS A N 1
ATOM 1261 C CA . HIS A 1 153 ? -5.197 10.994 11.628 1.00 96.25 153 HIS A CA 1
ATOM 1262 C C . HIS A 1 153 ? -6.284 12.059 11.553 1.00 96.25 153 HIS A C 1
ATOM 1264 O O . HIS A 1 153 ? -6.432 12.806 12.513 1.00 96.25 153 HIS A O 1
ATOM 1270 N N . TYR A 1 154 ? -7.040 12.126 10.453 1.00 96.75 154 TYR A N 1
ATOM 1271 C CA . TYR A 1 154 ? -8.103 13.123 10.315 1.00 96.75 154 TYR A CA 1
ATOM 1272 C C . TYR A 1 154 ? -9.404 12.657 10.981 1.00 96.75 154 TYR A C 1
ATOM 1274 O O . TYR A 1 154 ? -9.945 13.361 11.827 1.00 96.75 154 TYR A O 1
ATOM 1282 N N . LEU A 1 155 ? -9.881 11.446 10.671 1.00 97.12 155 LEU A N 1
ATOM 1283 C CA . LEU A 1 155 ? -11.087 10.895 11.305 1.00 97.12 155 LEU A CA 1
ATOM 1284 C C . LEU A 1 155 ? -10.812 10.275 12.687 1.00 97.12 155 LEU A C 1
ATOM 1286 O O . LEU A 1 155 ? -11.734 10.121 13.493 1.00 97.12 155 LEU A O 1
ATOM 1290 N N . GLY A 1 156 ? -9.559 9.903 12.969 1.00 96.62 156 GLY A N 1
ATOM 1291 C CA . GLY A 1 156 ? -9.172 9.275 14.236 1.00 96.62 156 GLY A CA 1
ATOM 1292 C C . GLY A 1 156 ? -9.708 7.850 14.418 1.00 96.62 156 GLY A C 1
ATOM 1293 O O . GLY A 1 156 ? -9.774 7.374 15.554 1.00 96.62 156 GLY A O 1
ATOM 1294 N N . LEU A 1 157 ? -10.118 7.193 13.329 1.00 98.00 157 LEU A N 1
ATOM 1295 C CA . LEU A 1 157 ? -10.760 5.880 13.355 1.00 98.00 157 LEU A CA 1
ATOM 1296 C C . LEU A 1 157 ? -9.750 4.746 13.523 1.00 98.00 157 LEU A C 1
ATOM 1298 O O . LEU A 1 157 ? -8.558 4.895 13.245 1.00 98.00 157 LEU A O 1
ATOM 1302 N N . ASP A 1 158 ? -10.253 3.598 13.973 1.00 98.00 158 ASP A N 1
ATOM 1303 C CA . ASP A 1 158 ? -9.487 2.357 14.052 1.00 98.00 158 ASP A CA 1
ATOM 1304 C C . ASP A 1 158 ? -8.908 1.974 12.688 1.00 98.00 158 ASP A C 1
ATOM 1306 O O . ASP A 1 158 ? -9.636 1.698 11.733 1.00 98.00 158 ASP A O 1
ATOM 1310 N N . TRP A 1 159 ? -7.581 1.917 12.616 1.00 97.88 159 TRP A N 1
ATOM 1311 C CA . TRP A 1 159 ? -6.841 1.596 11.400 1.00 97.88 159 TRP A CA 1
ATOM 1312 C C . TRP A 1 159 ? -7.218 0.240 10.798 1.00 97.88 159 TRP A C 1
ATOM 1314 O O . TRP A 1 159 ? -7.102 0.059 9.586 1.00 97.88 159 TRP A O 1
ATOM 1324 N N . ARG A 1 160 ? -7.705 -0.699 11.620 1.00 98.06 160 ARG A N 1
ATOM 1325 C CA . ARG A 1 160 ? -8.131 -2.027 11.163 1.00 98.06 160 ARG A CA 1
ATOM 1326 C C . ARG A 1 160 ? -9.329 -1.948 10.223 1.00 98.06 160 ARG A C 1
ATOM 1328 O O . ARG A 1 160 ? -9.415 -2.751 9.311 1.00 98.06 160 ARG A O 1
ATOM 1335 N N . VAL A 1 161 ? -10.179 -0.920 10.345 1.00 98.19 161 VAL A N 1
ATOM 1336 C CA . VAL A 1 161 ? -11.246 -0.652 9.359 1.00 98.19 161 VAL A CA 1
ATOM 1337 C C . VAL A 1 161 ? -10.664 -0.496 7.962 1.00 98.19 161 VAL A C 1
ATOM 1339 O O . VAL A 1 161 ? -11.189 -1.044 6.996 1.00 98.19 161 VAL A O 1
ATOM 1342 N N . GLY A 1 162 ? -9.590 0.284 7.863 1.00 98.31 162 GLY A N 1
ATOM 1343 C CA . GLY A 1 162 ? -8.916 0.536 6.606 1.00 98.31 162 GLY A CA 1
ATOM 1344 C C . GLY A 1 162 ? -8.210 -0.704 6.075 1.00 98.31 162 GLY A C 1
ATOM 1345 O O . GLY A 1 162 ? -8.343 -1.008 4.891 1.00 98.31 162 GLY A O 1
ATOM 1346 N N . ALA A 1 163 ? -7.521 -1.439 6.954 1.00 98.38 163 ALA A N 1
ATOM 1347 C CA . ALA A 1 163 ? -6.849 -2.687 6.601 1.00 98.38 163 ALA A CA 1
ATOM 1348 C C . ALA A 1 163 ? -7.831 -3.727 6.046 1.00 98.38 163 ALA A C 1
ATOM 1350 O O . ALA A 1 163 ? -7.605 -4.231 4.946 1.00 98.38 163 ALA A O 1
ATOM 1351 N N . ASP A 1 164 ? -8.944 -3.962 6.743 1.00 98.19 164 ASP A N 1
ATOM 1352 C CA . ASP A 1 164 ? -9.976 -4.924 6.347 1.00 98.19 164 ASP A CA 1
ATOM 1353 C C . ASP A 1 164 ? -10.676 -4.491 5.044 1.00 98.19 164 ASP A C 1
ATOM 1355 O O . ASP A 1 164 ? -10.986 -5.305 4.174 1.00 98.19 164 ASP A O 1
ATOM 1359 N N . TRP A 1 165 ? -10.906 -3.185 4.857 1.00 98.50 165 TRP A N 1
ATOM 1360 C CA . TRP A 1 165 ? -11.502 -2.675 3.619 1.00 98.50 165 TRP A CA 1
ATOM 1361 C C . TRP A 1 165 ? -10.570 -2.829 2.415 1.00 98.50 165 TRP A C 1
ATOM 1363 O O . TRP A 1 165 ? -11.006 -3.190 1.323 1.00 98.50 165 TRP A O 1
ATOM 1373 N N . PHE A 1 166 ? -9.276 -2.583 2.614 1.00 98.56 166 PHE A N 1
ATOM 1374 C CA . PHE A 1 166 ? -8.259 -2.778 1.587 1.00 98.56 166 PHE A CA 1
ATOM 1375 C C . PHE A 1 166 ? -8.075 -4.257 1.248 1.00 98.56 166 PHE A C 1
ATOM 1377 O O . PHE A 1 166 ? -7.899 -4.583 0.079 1.00 98.56 166 PHE A O 1
ATOM 1384 N N . GLU A 1 167 ? -8.174 -5.151 2.232 1.00 98.12 167 GLU A N 1
ATOM 1385 C CA . GLU A 1 167 ? -8.204 -6.598 2.003 1.00 98.12 167 GLU A CA 1
ATOM 1386 C C . GLU A 1 167 ? -9.356 -7.029 1.104 1.00 98.12 167 GLU A C 1
ATOM 1388 O O . GLU A 1 167 ? -9.165 -7.839 0.202 1.00 98.12 167 GLU A O 1
ATOM 1393 N N . ARG A 1 168 ? -10.530 -6.419 1.275 1.00 97.88 168 ARG A N 1
ATOM 1394 C CA . ARG A 1 168 ? -11.693 -6.721 0.442 1.00 97.88 168 ARG A CA 1
ATOM 1395 C C . ARG A 1 168 ? -11.552 -6.270 -1.016 1.00 97.88 168 ARG A C 1
ATOM 1397 O O . ARG A 1 168 ? -12.148 -6.898 -1.887 1.00 97.88 168 ARG A O 1
ATOM 1404 N N . LEU A 1 169 ? -10.867 -5.155 -1.280 1.00 98.19 169 LEU A N 1
ATOM 1405 C CA . LEU A 1 169 ? -10.902 -4.499 -2.595 1.00 98.19 169 LEU A CA 1
ATOM 1406 C C . LEU A 1 169 ? -9.628 -4.661 -3.422 1.00 98.19 169 LEU A C 1
ATOM 1408 O O . LEU A 1 169 ? -9.700 -4.638 -4.648 1.00 98.19 169 LEU A O 1
ATOM 1412 N N . LEU A 1 170 ? -8.462 -4.766 -2.786 1.00 98.25 170 LEU A N 1
ATOM 1413 C CA . LEU A 1 170 ? -7.200 -4.716 -3.512 1.00 98.25 170 LEU A CA 1
ATOM 1414 C C . LEU A 1 170 ? -6.943 -5.996 -4.307 1.00 98.25 170 LEU A C 1
ATOM 1416 O O . LEU A 1 170 ? -6.752 -7.067 -3.738 1.00 98.25 170 LEU A O 1
ATOM 1420 N N . VAL A 1 171 ? -6.780 -5.857 -5.625 1.00 97.38 171 VAL A N 1
ATOM 1421 C CA . VAL A 1 171 ? -6.331 -6.965 -6.493 1.00 97.38 171 VAL A CA 1
ATOM 1422 C C . VAL A 1 171 ? -4.895 -7.408 -6.196 1.00 97.38 171 VAL A C 1
ATOM 1424 O O . VAL A 1 171 ? -4.468 -8.488 -6.601 1.00 97.38 171 VAL A O 1
ATOM 1427 N N . ASP A 1 172 ? -4.129 -6.555 -5.514 1.00 97.06 172 ASP A N 1
ATOM 1428 C CA . ASP A 1 172 ? -2.762 -6.816 -5.074 1.00 97.06 172 ASP A CA 1
ATOM 1429 C C . ASP A 1 172 ? -2.636 -6.990 -3.561 1.00 97.06 172 ASP A C 1
ATOM 1431 O O . ASP A 1 172 ? -1.567 -6.739 -2.998 1.00 97.06 172 ASP A O 1
ATOM 1435 N N . HIS A 1 173 ? -3.720 -7.408 -2.903 1.00 97.69 173 HIS A N 1
ATOM 1436 C CA . HIS A 1 173 ? -3.692 -7.664 -1.475 1.00 97.69 173 HIS A CA 1
ATOM 1437 C C . HIS A 1 173 ? -2.610 -8.699 -1.109 1.00 97.69 173 HIS A C 1
ATOM 1439 O O . HIS A 1 173 ? -2.612 -9.840 -1.565 1.00 97.69 173 HIS A O 1
ATOM 1445 N N . ASP A 1 174 ? -1.693 -8.285 -0.235 1.00 96.81 174 ASP A N 1
ATOM 1446 C CA . ASP A 1 174 ? -0.727 -9.125 0.473 1.00 96.81 174 ASP A CA 1
ATOM 1447 C C . ASP A 1 174 ? -0.893 -8.802 1.961 1.00 96.81 174 ASP A C 1
ATOM 1449 O O . ASP A 1 174 ? -0.681 -7.659 2.371 1.00 96.81 174 ASP A O 1
ATOM 1453 N N . VAL A 1 175 ? -1.290 -9.797 2.764 1.00 96.81 175 VAL A N 1
ATOM 1454 C CA . VAL A 1 175 ? -1.630 -9.629 4.192 1.00 96.81 175 VAL A CA 1
ATOM 1455 C C . VAL A 1 175 ? -0.528 -8.888 4.947 1.00 96.81 175 VAL A C 1
ATOM 1457 O O . VAL A 1 175 ? -0.797 -7.975 5.727 1.00 96.81 175 VAL A O 1
ATOM 1460 N N . CYS A 1 176 ? 0.728 -9.258 4.693 1.00 96.50 176 CYS A N 1
ATOM 1461 C CA . CYS A 1 176 ? 1.865 -8.718 5.423 1.00 96.50 176 CYS A CA 1
ATOM 1462 C C . CYS A 1 176 ? 2.085 -7.241 5.098 1.00 96.50 176 CYS A C 1
ATOM 1464 O O . CYS A 1 176 ? 2.241 -6.417 5.999 1.00 96.50 176 CYS A O 1
ATOM 1466 N N . SER A 1 177 ? 2.072 -6.912 3.808 1.00 95.81 177 SER A N 1
ATOM 1467 C CA . SER A 1 177 ? 2.265 -5.549 3.321 1.00 95.81 177 SER A CA 1
ATOM 1468 C C . SER A 1 177 ? 1.084 -4.654 3.705 1.00 95.81 177 SER A C 1
ATOM 1470 O O . SER A 1 177 ? 1.294 -3.548 4.192 1.00 95.81 177 SER A O 1
ATOM 1472 N N . ASN A 1 178 ? -0.156 -5.142 3.577 1.00 97.81 178 ASN A N 1
ATOM 1473 C CA . ASN A 1 178 ? -1.359 -4.389 3.938 1.00 97.81 178 ASN A CA 1
ATOM 1474 C C . ASN A 1 178 ? -1.378 -4.048 5.435 1.00 97.81 178 ASN A C 1
ATOM 1476 O O . ASN A 1 178 ? -1.343 -2.875 5.808 1.00 97.81 178 ASN A O 1
ATOM 1480 N N . TYR A 1 179 ? -1.377 -5.056 6.310 1.00 97.44 179 TYR A N 1
ATOM 1481 C CA . TYR A 1 179 ? -1.459 -4.809 7.751 1.00 97.44 179 TYR A CA 1
ATOM 1482 C C . TYR A 1 179 ? -0.192 -4.148 8.306 1.00 97.44 179 TYR A C 1
ATOM 1484 O O . TYR A 1 179 ? -0.278 -3.365 9.251 1.00 97.44 179 TYR A O 1
ATOM 1492 N N . GLY A 1 180 ? 0.977 -4.410 7.718 1.00 95.44 180 GLY A N 1
ATOM 1493 C CA . GLY A 1 180 ? 2.229 -3.759 8.092 1.00 95.44 180 GLY A CA 1
ATOM 1494 C C . GLY A 1 180 ? 2.233 -2.253 7.815 1.00 95.44 180 GLY A C 1
ATOM 1495 O O . GLY A 1 180 ? 2.618 -1.470 8.690 1.00 95.44 180 GLY A O 1
ATOM 1496 N N . GLU A 1 181 ? 1.762 -1.834 6.639 1.00 95.44 181 GLU A N 1
ATOM 1497 C CA . GLU A 1 181 ? 1.638 -0.417 6.277 1.00 95.44 181 GLU A CA 1
ATOM 1498 C C . GLU A 1 181 ? 0.573 0.286 7.125 1.00 95.44 181 GLU A C 1
ATOM 1500 O O . GLU A 1 181 ? 0.835 1.344 7.701 1.00 95.44 181 GLU A O 1
ATOM 1505 N N . TRP A 1 182 ? -0.603 -0.325 7.301 1.00 97.94 182 TRP A N 1
ATOM 1506 C CA . TRP A 1 182 ? -1.656 0.254 8.138 1.00 97.94 182 TRP A CA 1
ATOM 1507 C C . TRP A 1 182 ? -1.243 0.380 9.611 1.00 97.94 182 TRP A C 1
ATOM 1509 O O . TRP A 1 182 ? -1.464 1.428 10.224 1.00 97.94 182 TRP A O 1
ATOM 1519 N N . ALA A 1 183 ? -0.576 -0.632 10.176 1.00 95.81 183 ALA A N 1
ATOM 1520 C CA . ALA A 1 183 ? -0.031 -0.559 11.531 1.00 95.81 183 ALA A CA 1
ATOM 1521 C C . ALA A 1 183 ? 1.046 0.533 11.655 1.00 95.81 183 ALA A C 1
ATOM 1523 O O . ALA A 1 183 ? 1.137 1.205 12.690 1.00 95.81 183 ALA A O 1
ATOM 1524 N N . SER A 1 184 ? 1.855 0.733 10.609 1.00 93.94 184 SER A N 1
ATOM 1525 C CA . SER A 1 184 ? 2.859 1.802 10.556 1.00 93.94 184 SER A CA 1
ATOM 1526 C C . SER A 1 184 ? 2.195 3.176 10.517 1.00 93.94 184 SER A C 1
ATOM 1528 O O . SER A 1 184 ? 2.564 4.045 11.309 1.00 93.94 184 SER A O 1
ATOM 1530 N N . MET A 1 185 ? 1.154 3.349 9.696 1.00 95.00 185 MET A N 1
ATOM 1531 C CA . MET A 1 185 ? 0.374 4.587 9.628 1.00 95.00 185 MET A CA 1
ATOM 1532 C C . MET A 1 185 ? -0.304 4.917 10.961 1.00 95.00 185 MET A C 1
ATOM 1534 O O . MET A 1 185 ? -0.293 6.055 11.422 1.00 95.00 185 MET A O 1
ATOM 1538 N N . ALA A 1 186 ? -0.820 3.898 11.639 1.00 94.88 186 ALA A N 1
ATOM 1539 C CA . ALA A 1 186 ? -1.423 4.006 12.959 1.00 94.88 186 ALA A CA 1
ATOM 1540 C C . ALA A 1 186 ? -0.433 4.309 14.098 1.00 94.88 186 ALA A C 1
ATOM 1542 O O . ALA A 1 186 ? -0.865 4.613 15.215 1.00 94.88 186 ALA A O 1
ATOM 1543 N N . GLY A 1 187 ? 0.879 4.224 13.846 1.00 93.06 187 GLY A N 1
ATOM 1544 C CA . GLY A 1 187 ? 1.916 4.380 14.868 1.00 93.06 187 GLY A CA 1
ATOM 1545 C C . GLY A 1 187 ? 1.968 3.221 15.871 1.00 93.06 187 GLY A C 1
ATOM 1546 O O . GLY A 1 187 ? 2.456 3.391 16.992 1.00 93.06 187 GLY A O 1
ATOM 1547 N N . VAL A 1 188 ? 1.442 2.053 15.488 1.00 93.75 188 VAL A N 1
ATOM 1548 C CA . VAL A 1 188 ? 1.384 0.841 16.325 1.00 93.75 188 VAL A CA 1
ATOM 1549 C C . VAL A 1 188 ? 2.288 -0.286 15.821 1.00 93.75 188 VAL A C 1
ATOM 1551 O O . VAL A 1 188 ? 2.449 -1.303 16.503 1.00 93.75 188 VAL A O 1
ATOM 1554 N N . ALA A 1 189 ? 2.928 -0.100 14.664 1.00 91.31 189 ALA A N 1
ATOM 1555 C CA . ALA A 1 189 ? 4.027 -0.947 14.232 1.00 91.31 189 ALA A CA 1
ATOM 1556 C C . ALA A 1 189 ? 5.215 -0.847 15.196 1.00 91.31 189 ALA A C 1
ATOM 1558 O O . ALA A 1 189 ? 5.452 0.193 15.819 1.00 91.31 189 ALA A O 1
ATOM 1559 N N . ALA A 1 190 ? 5.975 -1.935 15.324 1.00 83.75 190 ALA A N 1
ATOM 1560 C CA . ALA A 1 190 ? 7.218 -1.890 16.082 1.00 83.75 190 ALA A CA 1
ATOM 1561 C C . ALA A 1 190 ? 8.188 -0.905 15.415 1.00 83.75 190 ALA A C 1
ATOM 1563 O O . ALA A 1 190 ? 8.469 -1.012 14.222 1.00 83.75 190 ALA A O 1
ATOM 1564 N N . ALA A 1 191 ? 8.703 0.052 16.189 1.00 67.19 191 ALA A N 1
ATOM 1565 C CA . ALA A 1 191 ? 9.804 0.877 15.721 1.00 67.19 191 ALA A CA 1
ATOM 1566 C C . ALA A 1 191 ? 11.046 -0.013 15.543 1.00 67.19 191 ALA A C 1
ATOM 1568 O O . ALA A 1 191 ? 11.275 -0.894 16.381 1.00 67.19 191 ALA A O 1
ATOM 1569 N N . PRO A 1 192 ? 11.874 0.230 14.516 1.00 56.31 192 PRO A N 1
ATOM 1570 C CA . PRO A 1 192 ? 13.212 -0.335 14.489 1.00 56.31 192 PRO A CA 1
ATOM 1571 C C . PRO A 1 192 ? 13.942 0.043 15.784 1.00 56.31 192 PRO A C 1
ATOM 1573 O O . PRO A 1 192 ? 13.734 1.137 16.325 1.00 56.31 192 PRO A O 1
ATOM 1576 N N . SER A 1 193 ? 14.795 -0.842 16.295 1.00 48.66 193 SER A N 1
ATOM 1577 C CA . SER A 1 193 ? 15.672 -0.505 17.417 1.00 48.66 193 SER A CA 1
ATOM 1578 C C . SER A 1 193 ? 16.480 0.759 17.081 1.00 48.66 193 SER A C 1
ATOM 1580 O O . SER A 1 193 ? 16.820 1.008 15.919 1.00 48.66 193 SER A O 1
ATOM 1582 N N . ARG A 1 194 ? 16.745 1.610 18.088 1.00 35.38 194 ARG A N 1
ATOM 1583 C CA . ARG A 1 194 ? 17.555 2.833 17.925 1.00 35.38 194 ARG A CA 1
ATOM 1584 C C . ARG A 1 194 ? 18.876 2.456 17.234 1.00 35.38 194 ARG A C 1
ATOM 1586 O O . ARG A 1 194 ? 19.714 1.823 17.858 1.00 35.38 194 ARG A O 1
ATOM 1593 N N . GLY A 1 195 ? 19.026 2.812 15.956 1.00 37.97 195 GLY A N 1
ATOM 1594 C CA . GLY A 1 195 ? 20.199 2.468 15.141 1.00 37.97 195 GLY A CA 1
ATOM 1595 C C . GLY A 1 195 ? 19.896 2.061 13.694 1.00 37.97 195 GLY A C 1
ATOM 1596 O O . GLY A 1 195 ? 20.784 2.156 12.856 1.00 37.97 195 GLY A O 1
ATOM 1597 N N . GLN A 1 196 ? 18.658 1.674 13.363 1.00 41.12 196 GLN A N 1
ATOM 1598 C CA . GLN A 1 196 ? 18.277 1.317 11.988 1.00 41.12 196 GLN A CA 1
ATOM 1599 C C . GLN A 1 196 ? 17.074 2.134 11.503 1.00 41.12 196 GLN A C 1
ATOM 1601 O O . GLN A 1 196 ? 15.933 1.710 11.669 1.00 41.12 196 GLN A O 1
ATOM 1606 N N . PRO A 1 197 ? 17.270 3.313 10.890 1.00 40.97 197 PRO A N 1
ATOM 1607 C CA . PRO A 1 197 ? 16.178 3.987 10.207 1.00 40.97 197 PRO A CA 1
ATOM 1608 C C . PRO A 1 197 ? 15.799 3.182 8.954 1.00 40.97 197 PRO A C 1
ATOM 1610 O O . PRO A 1 197 ? 16.322 3.409 7.868 1.00 40.97 197 PRO A O 1
ATOM 1613 N N . LEU A 1 198 ? 14.861 2.240 9.093 1.00 46.28 198 LEU A N 1
ATOM 1614 C CA . LEU A 1 198 ? 14.028 1.815 7.970 1.00 46.28 198 LEU A CA 1
ATOM 1615 C C . LEU A 1 198 ? 13.358 3.087 7.464 1.00 46.28 198 LEU A C 1
ATOM 1617 O O . LEU A 1 198 ? 12.694 3.766 8.243 1.00 46.28 198 LEU A O 1
ATOM 1621 N N . GLY A 1 199 ? 13.617 3.459 6.211 1.00 40.47 199 GLY A N 1
ATOM 1622 C CA . GLY A 1 199 ? 13.282 4.744 5.589 1.00 40.47 199 GLY A CA 1
ATOM 1623 C C . GLY A 1 199 ? 11.789 5.090 5.481 1.00 40.47 199 GLY A C 1
ATOM 1624 O O . GLY A 1 199 ? 11.395 5.718 4.501 1.00 40.47 199 GLY A O 1
ATOM 1625 N N . LEU A 1 200 ? 10.972 4.725 6.473 1.00 39.62 200 LEU A N 1
ATOM 1626 C CA . LEU A 1 200 ? 9.648 5.251 6.782 1.00 39.62 200 LEU A CA 1
ATOM 1627 C C . LEU A 1 200 ? 9.769 6.754 7.069 1.00 39.62 200 LEU A C 1
ATOM 1629 O O . LEU A 1 200 ? 9.725 7.223 8.209 1.00 39.62 200 LEU A O 1
ATOM 1633 N N . LYS A 1 201 ? 9.949 7.550 6.014 1.00 35.19 201 LYS A N 1
ATOM 1634 C CA . LYS A 1 201 ? 9.683 8.986 6.068 1.00 35.19 201 LYS A CA 1
ATOM 1635 C C . LYS A 1 201 ? 8.170 9.162 6.159 1.00 35.19 201 LYS A C 1
ATOM 1637 O O . LYS A 1 201 ? 7.478 9.288 5.160 1.00 35.19 201 LYS A O 1
ATOM 1642 N N . GLY A 1 202 ? 7.694 9.155 7.395 1.00 31.47 202 GLY A N 1
ATOM 1643 C CA . GLY A 1 202 ? 6.316 9.425 7.776 1.00 31.47 202 GLY A CA 1
ATOM 1644 C C . GLY A 1 202 ? 6.259 9.973 9.196 1.00 31.47 202 GLY A C 1
ATOM 1645 O O . GLY A 1 202 ? 5.476 9.505 10.011 1.00 31.47 202 GLY A O 1
ATOM 1646 N N . ARG A 1 203 ? 7.122 10.940 9.540 1.00 29.19 203 ARG A N 1
ATOM 1647 C CA . ARG A 1 203 ? 6.801 11.820 10.668 1.00 29.19 203 ARG A CA 1
ATOM 1648 C C . ARG A 1 203 ? 5.714 12.761 10.160 1.00 29.19 203 ARG A C 1
ATOM 1650 O O . ARG A 1 203 ? 5.991 13.597 9.303 1.00 29.19 203 ARG A O 1
ATOM 1657 N N . GLY A 1 204 ? 4.487 12.586 10.652 1.00 28.64 204 GLY A N 1
ATOM 1658 C CA . GLY A 1 204 ? 3.455 13.619 10.557 1.00 28.64 204 GLY A CA 1
ATOM 1659 C C . GLY A 1 204 ? 3.982 14.960 11.092 1.00 28.64 204 GLY A C 1
ATOM 1660 O O . GLY A 1 204 ? 5.008 14.970 11.786 1.00 28.64 204 GLY A O 1
ATOM 1661 N N . PRO A 1 205 ? 3.333 16.086 10.743 1.00 25.69 205 PRO A N 1
ATOM 1662 C CA . PRO A 1 205 ? 3.806 17.417 11.104 1.00 25.69 205 PRO A CA 1
ATOM 1663 C C . PRO A 1 205 ? 4.115 17.471 12.600 1.00 25.69 205 PRO A C 1
ATOM 1665 O O . PRO A 1 205 ? 3.292 17.099 13.437 1.00 25.69 205 PRO A O 1
ATOM 1668 N N . ALA A 1 206 ? 5.345 17.871 12.920 1.00 28.83 206 ALA A N 1
ATOM 1669 C CA . ALA A 1 206 ? 5.761 18.090 14.290 1.00 28.83 206 ALA A CA 1
ATOM 1670 C C . ALA A 1 206 ? 4.845 19.164 14.880 1.00 28.83 206 ALA A C 1
ATOM 1672 O O . ALA A 1 206 ? 4.848 20.300 14.408 1.00 28.83 206 ALA A O 1
ATOM 1673 N N . ALA A 1 207 ? 4.051 18.798 15.887 1.00 29.45 207 ALA A N 1
ATOM 1674 C CA . ALA A 1 207 ? 3.410 19.782 16.741 1.00 29.45 207 ALA A CA 1
ATOM 1675 C C . ALA A 1 207 ? 4.518 20.700 17.269 1.00 29.45 207 ALA A C 1
ATOM 1677 O O . ALA A 1 207 ? 5.489 20.223 17.871 1.00 29.45 207 ALA A O 1
ATOM 1678 N N . GLY A 1 208 ? 4.404 21.989 16.946 1.00 28.69 208 GLY A N 1
ATOM 1679 C CA . GLY A 1 208 ? 5.327 23.017 17.391 1.00 28.69 208 GLY A CA 1
ATOM 1680 C C . GLY A 1 208 ? 5.525 22.897 18.894 1.00 28.69 208 GLY A C 1
ATOM 1681 O O . GLY A 1 208 ? 4.564 22.842 19.661 1.00 28.69 208 GLY A O 1
ATOM 1682 N N . ARG A 1 209 ? 6.785 22.803 19.313 1.00 32.06 209 ARG A N 1
ATOM 1683 C CA . ARG A 1 209 ? 7.126 23.049 20.707 1.00 32.06 209 ARG A CA 1
ATOM 1684 C C . ARG A 1 209 ? 6.964 24.544 20.908 1.00 32.06 209 ARG A C 1
ATOM 1686 O O . ARG A 1 209 ? 7.688 25.312 20.284 1.00 32.06 209 ARG A O 1
ATOM 1693 N N . GLY A 1 210 ? 5.984 24.914 21.722 1.00 33.38 210 GLY A N 1
ATOM 1694 C CA . GLY A 1 210 ? 5.915 26.250 22.279 1.00 33.38 210 GLY A CA 1
ATOM 1695 C C . GLY A 1 210 ? 7.186 26.545 23.069 1.00 33.38 210 GLY A C 1
ATOM 1696 O O . GLY A 1 210 ? 7.615 25.732 23.893 1.00 33.38 210 GLY A O 1
ATOM 1697 N N . ALA A 1 211 ? 7.769 27.690 22.756 1.00 31.52 211 ALA A N 1
ATOM 1698 C CA . ALA A 1 211 ? 8.386 28.635 23.669 1.00 31.52 211 ALA A CA 1
ATOM 1699 C C . ALA A 1 211 ? 8.182 30.012 23.030 1.00 31.52 211 ALA A C 1
ATOM 1701 O O . ALA A 1 211 ? 8.378 30.095 21.794 1.00 31.52 211 ALA A O 1
#

pLDDT: mean 87.81, std 18.21, range [25.69, 98.75]

Secondary structure (DSSP, 8-state):
-HHHHHHSSTTTGGGHHHHTT-SSSTTS----HHHHHTTSS-HHHHHHHHHHHHHHSTTTTTTTS--HHHHHHHHHHHHHHHHHHHHHHGGGGGSTTTTTT---PPB--HHHHHHHHTT-SS-HHHHHHHHHHHHHS---HHHHHHHHHIIIIIS-B-HHHHHHHHHHH-TT--HHHHHHHHHHHTT-SPPPPTT----------------

InterPro domains:
  IPR002081 Cryptochrome/DNA photolyase class 1 [PR00147] (121-137)
  IPR002081 Cryptochrome/DNA photolyase class 1 [PR00147] (141-159)
  IPR002081 Cryptochrome/DNA photolyase class 1 [PR00147] (178-192)
  IPR002081 Cryptochrome/DNA photolyase class 1 [PTHR11455] (2-191)
  IPR005101 Cryptochrome/DNA photolyase, FAD-binding domain [PF03441] (72-190)
  IPR018394 Cryptochrome/DNA photolyase class 1, conserved site, C-terminal [PS00394] (121-133)
  IPR036134 Cryptochrome/DNA photolyase, FAD-binding domain-like superfamily [SSF48173] (3-191)

Radius of gyration: 18.26 Å; Cα contacts (8 Å, |Δi|>4): 248; chains: 1; bounding box: 46×44×46 Å

Nearest PDB structures (foldseek):
  2vtb-assembly3_F  TM=9.441E-01  e=3.033E-13  Arabidopsis thaliana
  2vtb-assembly1_B  TM=9.519E-01  e=4.379E-13  Arabidopsis thaliana
  2vtb-assembly3_E  TM=9.338E-01  e=3.644E-13  Arabidopsis thaliana
  1np7-assembly2_B  TM=9.235E-01  e=3.302E-12  Synechocystis sp. PCC 6803
  1u3d-assembly1_A  TM=8.635E-01  e=9.666E-08  Arabidopsis thaliana

Solvent-accessible surface area (backbone atoms only — not comparable to full-atom values): 11906 Å² total; per-residue (Å²): 110,69,65,58,57,62,30,67,33,67,77,20,43,54,41,26,65,78,28,47,66,37,75,64,67,83,42,16,48,77,75,55,51,39,39,48,50,71,62,79,37,56,69,66,58,52,51,53,50,52,56,48,45,46,70,77,38,62,82,63,45,52,76,85,78,50,62,16,65,62,48,52,55,57,58,57,46,50,57,56,48,22,46,52,49,39,70,72,52,43,76,37,52,80,41,92,23,19,62,50,64,42,93,65,90,63,45,83,52,73,67,64,51,49,24,49,66,65,26,61,66,84,46,70,70,52,18,51,49,30,41,41,25,72,74,68,21,55,69,38,68,47,46,52,52,52,47,49,46,41,43,39,69,71,69,41,33,43,45,63,60,57,36,55,51,43,58,73,40,34,67,43,55,37,73,37,50,48,40,47,51,38,25,46,73,61,69,14,37,61,74,64,63,98,87,49,84,71,84,74,87,68,80,68,85,76,76,77,79,86,127

Organism: NCBI:txid1333877